Protein AF-0000000075196802 (afdb_homodimer)

pLDDT: mean 94.54, std 7.26, range [48.28, 98.94]

Sequence (370 aa):
MTFTPTHELIDELHLVKHPEGGYYVETDRQEDTVPSPFVDNTPRSLSTSIYYLLTADSPSGVIHMNKSVTYHVLHQGRAEYTLITPRPGAPPEIETVIMGTNTDKGETRLLLVGTGVWKMSRLLPEDVEDEEKAKAGCLITEVVVPGFHWEDHKFLTKDGLMDLFKGVDVDEELMCHLARSVRKAMTFTPTHELIDELHLVKHPEGGYYVETDRQEDTVPSPFVDNTPRSLSTSIYYLLTADSPSGVIHMNKSVTYHVLHQGRAEYTLITPRPGAPPEIETVIMGTNTDKGETRLLLVGTGVWKMSRLLPEDVEDEEKAKAGCLITEVVVPGFHWE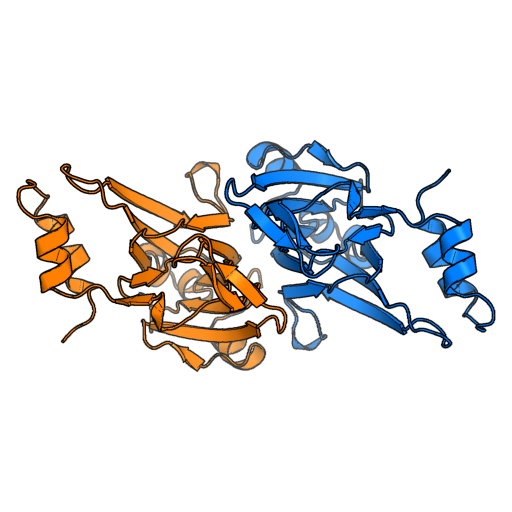DHKFLTKDGLMDLFKGVDVDEELMCHLARSVRKA

Foldseek 3Di:
DLAAFPVVCCVVVVWDADPFWFTKDWPDFAPDWWQDPQPRGPIFTQKTKMKGFAALVTFKGFKKFFQWKKKKAWDDAKKKKWKWAFDVPDQTDIDIAMDDDDVVVPHHRIDIDHGPIIMMMGHDPVLSVDPVSNRRTTIIMMMTGPYDDPVRMDFQAPVNLCVSQPPHDDDPVVSVVNNVRGDDD/DPAAFPVVCCVVVVWDADPFWFTKDWPDFAPDWWQDPQPRGPIFTQKTKMKGFAALVTFKGFKKFFQWKKKKAWDDAKKKKWKWAFDVPDQTDIDIAMDDDDVVVPHHRIDIDHGPIIMMMGHDPVLSVDPVSNRRTTIIMMMTGPYDDPVRMDFQAPVNLCVSQPPHDDDPVVSVVNNVRGDDD

Secondary structure (DSSP, 8-state):
--S--HHHHHHHTT-EE-TTSSEEEEEEE-SSEEE-TTTTT-EEES-EEEEEEEBTTB-B---EEESSEEEEEEEEE-EEEEEEEEETTEEEEEEEEEESS-GGGT-BSEEEE-TT-EEEEE--HHHHHSHHHHHH-EEEEEEEESPP-GGGEEEPPHHHHHHHTTT----HHHHHHHHTTS---/--S--HHHHHHHTT-EE-TTSSEEEEEEE-SSEEE-TTTTT-EEES-EEEEEEEBTTB-B---EEESSEEEEEEEEE-EEEEEEEEETTEEEEEEEEEESS-GGGT-BSEEEE-TT-EEEEE--HHHHHSHHHHHH-EEEEEEEESPP-GGGEEEPPHHHHHHHTTT----HHHHHHHHTTS---

Structure (mmCIF, N/CA/C/O backbone):
data_AF-0000000075196802-model_v1
#
loop_
_entity.id
_entity.type
_entity.pdbx_description
1 polymer 'DUF985 domain-containing protein'
#
loop_
_atom_site.group_PDB
_atom_site.id
_atom_site.type_symbol
_atom_site.label_atom_id
_atom_site.label_alt_id
_atom_site.label_comp_id
_atom_site.label_asym_id
_atom_site.label_entity_id
_atom_site.label_seq_id
_atom_site.pdbx_PDB_ins_code
_atom_site.Cartn_x
_atom_site.Cartn_y
_atom_site.Cartn_z
_atom_site.occupancy
_atom_site.B_iso_or_equiv
_atom_site.auth_seq_id
_atom_site.auth_comp_id
_atom_site.auth_asym_id
_atom_site.auth_atom_id
_atom_site.pdbx_PDB_model_num
ATOM 1 N N . MET A 1 1 ? 23.688 2.076 1.812 1 48.28 1 MET A N 1
ATOM 2 C CA . MET A 1 1 ? 23.172 0.835 1.233 1 48.28 1 MET A CA 1
ATOM 3 C C . MET A 1 1 ? 21.703 0.967 0.871 1 48.28 1 MET A C 1
ATOM 5 O O . MET A 1 1 ? 20.938 1.583 1.607 1 48.28 1 MET A O 1
ATOM 9 N N . THR A 1 2 ? 21.375 0.654 -0.593 1 76.75 2 THR A N 1
ATOM 10 C CA . THR A 1 2 ? 20.188 1.055 -1.331 1 76.75 2 THR A CA 1
ATOM 11 C C . THR A 1 2 ? 18.969 0.245 -0.879 1 76.75 2 THR A C 1
ATOM 13 O O . THR A 1 2 ? 17.828 0.666 -1.074 1 76.75 2 THR A O 1
ATOM 16 N N . PHE A 1 3 ? 19.234 -0.816 -0.18 1 91.69 3 PHE A N 1
ATOM 17 C CA . PHE A 1 3 ? 18.172 -1.661 0.366 1 91.69 3 PHE A CA 1
ATOM 18 C C . PHE A 1 3 ? 18.547 -2.162 1.757 1 91.69 3 PHE A C 1
ATOM 20 O O . PHE A 1 3 ? 19.703 -2.066 2.168 1 91.69 3 PHE A O 1
ATOM 27 N N . THR A 1 4 ? 17.609 -2.561 2.564 1 96.19 4 THR A N 1
ATOM 28 C CA . THR A 1 4 ? 17.844 -3.236 3.836 1 96.19 4 THR A CA 1
ATOM 29 C C . THR A 1 4 ? 18.016 -4.738 3.627 1 96.19 4 THR A C 1
ATOM 31 O O . THR A 1 4 ? 17.156 -5.391 3.037 1 96.19 4 THR A O 1
ATOM 34 N N . PRO A 1 5 ? 19.094 -5.293 4.113 1 97 5 PRO A N 1
ATOM 35 C CA . PRO A 1 5 ? 19.281 -6.734 3.93 1 97 5 PRO A CA 1
ATOM 36 C C . PRO A 1 5 ? 18.172 -7.562 4.578 1 97 5 PRO A C 1
ATOM 38 O O . PRO A 1 5 ? 17.656 -7.195 5.637 1 97 5 PRO A O 1
ATOM 41 N N . THR A 1 6 ? 17.891 -8.734 4.027 1 97.44 6 THR A N 1
ATOM 42 C CA . THR A 1 6 ? 16.75 -9.562 4.43 1 97.44 6 THR A CA 1
ATOM 43 C C . THR A 1 6 ? 16.875 -9.969 5.895 1 97.44 6 THR A C 1
ATOM 45 O O . THR A 1 6 ? 15.883 -10.008 6.621 1 97.44 6 THR A O 1
ATOM 48 N N . HIS A 1 7 ? 18.062 -10.312 6.348 1 96.25 7 HIS A N 1
ATOM 49 C CA . HIS A 1 7 ? 18.219 -10.742 7.734 1 96.25 7 HIS A CA 1
ATOM 50 C C . HIS A 1 7 ? 17.875 -9.609 8.695 1 96.25 7 HIS A C 1
ATOM 52 O O . HIS A 1 7 ? 17.312 -9.844 9.773 1 96.25 7 HIS A O 1
ATOM 58 N N . GLU A 1 8 ? 18.219 -8.398 8.344 1 97.44 8 GLU A N 1
ATOM 59 C CA . GLU A 1 8 ? 17.859 -7.242 9.156 1 97.44 8 GLU A CA 1
ATOM 60 C C . GLU A 1 8 ? 16.359 -6.984 9.102 1 97.44 8 GLU A C 1
ATOM 62 O O . GLU A 1 8 ? 15.734 -6.641 10.109 1 97.44 8 GLU A O 1
ATOM 67 N N . LEU A 1 9 ? 15.734 -7.098 7.871 1 98 9 LEU A N 1
ATOM 68 C CA . LEU A 1 9 ? 14.297 -6.906 7.711 1 98 9 LEU A CA 1
ATOM 69 C C . LEU A 1 9 ? 13.516 -7.844 8.633 1 98 9 LEU A C 1
ATOM 71 O O . LEU A 1 9 ? 12.555 -7.426 9.281 1 98 9 LEU A O 1
ATOM 75 N N . ILE A 1 10 ? 13.914 -9.148 8.641 1 98.19 10 ILE A N 1
ATOM 76 C CA . ILE A 1 10 ? 13.211 -10.164 9.422 1 98.19 10 ILE A CA 1
ATOM 77 C C . ILE A 1 10 ? 13.195 -9.758 10.898 1 98.19 10 ILE A C 1
ATOM 79 O O . ILE A 1 10 ? 12.156 -9.836 11.555 1 98.19 10 ILE A O 1
ATOM 83 N N . ASP A 1 11 ? 14.305 -9.273 11.328 1 97.25 11 ASP A N 1
ATOM 84 C CA . ASP A 1 11 ? 14.414 -8.867 12.727 1 97.25 11 ASP A CA 1
ATOM 85 C C . ASP A 1 11 ? 13.68 -7.555 12.977 1 97.25 11 ASP A C 1
ATOM 87 O O . ASP A 1 11 ? 12.859 -7.461 13.891 1 97.25 11 ASP A O 1
ATOM 91 N N . GLU A 1 12 ? 13.875 -6.555 12.18 1 97.12 12 GLU A N 1
ATOM 92 C CA . GLU A 1 12 ? 13.375 -5.199 12.383 1 97.12 12 GLU A CA 1
ATOM 93 C C . GLU A 1 12 ? 11.852 -5.16 12.266 1 97.12 12 GLU A C 1
ATOM 95 O O . GLU A 1 12 ? 11.195 -4.387 12.969 1 97.12 12 GLU A O 1
ATOM 100 N N . LEU A 1 13 ? 11.336 -5.957 11.344 1 97.75 13 LEU A N 1
ATOM 101 C CA . LEU A 1 13 ? 9.906 -5.922 11.086 1 97.75 13 LEU A CA 1
ATOM 102 C C . LEU A 1 13 ? 9.195 -7.066 11.812 1 97.75 13 LEU A C 1
ATOM 104 O O . LEU A 1 13 ? 7.984 -7.25 11.656 1 97.75 13 LEU A O 1
ATOM 108 N N . HIS A 1 14 ? 9.953 -7.902 12.57 1 97.56 14 HIS A N 1
ATOM 109 C CA . HIS A 1 14 ? 9.422 -9.016 13.352 1 97.56 14 HIS A CA 1
ATOM 110 C C . HIS A 1 14 ? 8.672 -10 12.461 1 97.56 14 HIS A C 1
ATOM 112 O O . HIS A 1 14 ? 7.559 -10.414 12.797 1 97.56 14 HIS A O 1
ATOM 118 N N . LEU A 1 15 ? 9.266 -10.25 11.367 1 98.38 15 LEU A N 1
ATOM 119 C CA . LEU A 1 15 ? 8.656 -11.18 10.43 1 98.38 15 LEU A CA 1
ATOM 120 C C . LEU A 1 15 ? 8.789 -12.617 10.922 1 98.38 15 LEU A C 1
ATOM 122 O O . LEU A 1 15 ? 9.797 -12.969 11.547 1 98.38 15 LEU A O 1
ATOM 126 N N . VAL A 1 16 ? 7.816 -13.438 10.602 1 98 16 VAL A N 1
ATOM 127 C CA . VAL A 1 16 ? 7.84 -14.875 10.875 1 98 16 VAL A CA 1
ATOM 128 C C . VAL A 1 16 ? 7.621 -15.656 9.586 1 98 16 VAL A C 1
ATOM 130 O O . VAL A 1 16 ? 7.148 -15.102 8.586 1 98 16 VAL A O 1
ATOM 133 N N . LYS A 1 17 ? 7.992 -16.891 9.594 1 95.88 17 LYS A N 1
ATOM 134 C CA . LYS A 1 17 ? 7.816 -17.703 8.398 1 95.88 17 LYS A CA 1
ATOM 135 C C . LYS A 1 17 ? 6.348 -17.781 7.996 1 95.88 17 LYS A C 1
ATOM 137 O O . LYS A 1 17 ? 5.473 -17.922 8.852 1 95.88 17 LYS A O 1
ATOM 142 N N . HIS A 1 18 ? 6.113 -17.625 6.754 1 91.31 18 HIS A N 1
ATOM 143 C CA . HIS A 1 18 ? 4.766 -17.75 6.207 1 91.31 18 HIS A CA 1
ATOM 144 C C . HIS A 1 18 ? 4.473 -19.188 5.777 1 91.31 18 HIS A C 1
ATOM 146 O O . HIS A 1 18 ? 5.332 -19.844 5.199 1 91.31 18 HIS A O 1
ATOM 152 N N . PRO A 1 19 ? 3.266 -19.656 5.91 1 81.25 19 PRO A N 1
ATOM 153 C CA . PRO A 1 19 ? 2.9 -21.016 5.484 1 81.25 19 PRO A CA 1
ATOM 154 C C . PRO A 1 19 ? 3.107 -21.234 3.986 1 81.25 19 PRO A C 1
ATOM 156 O O . PRO A 1 19 ? 3.396 -22.359 3.559 1 81.25 19 PRO A O 1
ATOM 159 N N . GLU A 1 20 ? 3.043 -20.234 3.223 1 79.5 20 GLU A N 1
ATOM 160 C CA . GLU A 1 20 ? 3.133 -20.344 1.769 1 79.5 20 GLU A CA 1
ATOM 161 C C . GLU A 1 20 ? 4.57 -20.172 1.292 1 79.5 20 GLU A C 1
ATOM 163 O O . GLU A 1 20 ? 4.848 -20.266 0.094 1 79.5 20 GLU A O 1
ATOM 168 N N . GLY A 1 21 ? 5.488 -19.891 2.172 1 89.62 21 GLY A N 1
ATOM 169 C CA . GLY A 1 21 ? 6.832 -19.484 1.793 1 89.62 21 GLY A CA 1
ATOM 170 C C . GLY A 1 21 ? 7.137 -18.047 2.131 1 89.62 21 GLY A C 1
ATOM 171 O O . GLY A 1 21 ? 6.234 -17.203 2.152 1 89.62 21 GLY A O 1
ATOM 172 N N . GLY A 1 22 ? 8.367 -17.812 2.336 1 97 22 GLY A N 1
ATOM 173 C CA . GLY A 1 22 ? 8.766 -16.469 2.717 1 97 22 GLY A CA 1
ATOM 174 C C . GLY A 1 22 ? 8.484 -16.141 4.172 1 97 22 GLY A C 1
ATOM 175 O O . GLY A 1 22 ? 8.422 -17.047 5.008 1 97 22 GLY A O 1
ATOM 176 N N . TYR A 1 23 ? 8.453 -14.875 4.449 1 98.44 23 TYR A N 1
ATOM 177 C CA . TYR A 1 23 ? 8.188 -14.352 5.785 1 98.44 23 TYR A CA 1
ATOM 178 C C . TYR A 1 23 ? 7.082 -13.305 5.754 1 98.44 23 TYR A C 1
ATOM 180 O O . TYR A 1 23 ? 6.844 -12.672 4.723 1 98.44 23 TYR A O 1
ATOM 188 N N . TYR A 1 24 ? 6.422 -13.188 6.859 1 98.56 24 TYR A N 1
ATOM 189 C CA . TYR A 1 24 ? 5.355 -12.188 6.879 1 98.56 24 TYR A CA 1
ATOM 190 C C . TYR A 1 24 ? 5.023 -11.766 8.305 1 98.56 24 TYR A C 1
ATOM 192 O O . TYR A 1 24 ? 5.539 -12.352 9.266 1 98.56 24 TYR A O 1
ATOM 200 N N . VAL A 1 25 ? 4.25 -10.766 8.469 1 98.62 25 VAL A N 1
ATOM 201 C CA . VAL A 1 25 ? 3.578 -10.367 9.703 1 98.62 25 VAL A CA 1
ATOM 202 C C . VAL A 1 25 ? 2.326 -9.555 9.367 1 98.62 25 VAL A C 1
ATOM 204 O O . VAL A 1 25 ? 2.336 -8.742 8.438 1 98.62 25 VAL A O 1
ATOM 207 N N . GLU A 1 26 ? 1.245 -9.883 10.078 1 98.62 26 GLU A N 1
ATOM 208 C CA . GLU A 1 26 ? 0.082 -9.008 9.938 1 98.62 26 GLU A CA 1
ATOM 209 C C . GLU A 1 26 ? 0.318 -7.664 10.617 1 98.62 26 GLU A C 1
ATOM 211 O O . GLU A 1 26 ? 0.658 -7.613 11.805 1 98.62 26 GLU A O 1
ATOM 216 N N . THR A 1 27 ? 0.172 -6.562 9.852 1 98.69 27 THR A N 1
ATOM 217 C CA . THR A 1 27 ? 0.495 -5.234 10.367 1 98.69 27 THR A CA 1
ATOM 218 C C . THR A 1 27 ? -0.771 -4.496 10.789 1 98.69 27 THR A C 1
ATOM 220 O O . THR A 1 27 ? -0.706 -3.525 11.547 1 98.69 27 THR A O 1
ATOM 223 N N . ASP A 1 28 ? -1.893 -4.91 10.195 1 98.81 28 ASP A N 1
ATOM 224 C CA . ASP A 1 28 ? -3.154 -4.262 10.531 1 98.81 28 ASP A CA 1
ATOM 225 C C . ASP A 1 28 ? -4.34 -5.164 10.203 1 98.81 28 ASP A C 1
ATOM 227 O O . ASP A 1 28 ? -4.301 -5.922 9.227 1 98.81 28 ASP A O 1
ATOM 231 N N . ARG A 1 29 ? -5.387 -5.051 11.016 1 98.88 29 ARG A N 1
ATOM 232 C CA . ARG A 1 29 ? -6.738 -5.543 10.781 1 98.88 29 ARG A CA 1
ATOM 233 C C . ARG A 1 29 ? -7.777 -4.543 11.273 1 98.88 29 ARG A C 1
ATOM 235 O O . ARG A 1 29 ? -7.887 -4.293 12.477 1 98.88 29 ARG A O 1
ATOM 242 N N . GLN A 1 30 ? -8.492 -4.016 10.32 1 98.88 30 GLN A N 1
ATOM 243 C CA . GLN A 1 30 ? -9.484 -3.021 10.703 1 98.88 30 GLN A CA 1
ATOM 244 C C . GLN A 1 30 ? -10.586 -3.643 11.562 1 98.88 30 GLN A C 1
ATOM 246 O O . GLN A 1 30 ? -11.055 -4.742 11.273 1 98.88 30 GLN A O 1
ATOM 251 N N . GLU A 1 31 ? -10.992 -2.965 12.609 1 98.25 31 GLU A N 1
ATOM 252 C CA . GLU A 1 31 ? -12.062 -3.43 13.492 1 98.25 31 GLU A CA 1
ATOM 253 C C . GLU A 1 31 ? -13.43 -3.295 12.82 1 98.25 31 GLU A C 1
ATOM 255 O O . GLU A 1 31 ? -14.312 -4.137 13.023 1 98.25 31 GLU A O 1
ATOM 260 N N . ASP A 1 32 ? -13.625 -2.232 12.062 1 98.5 32 ASP A N 1
ATOM 261 C CA . ASP A 1 32 ? -14.883 -2.047 11.344 1 98.5 32 ASP A CA 1
ATOM 262 C C . ASP A 1 32 ? -15.078 -3.139 10.289 1 98.5 32 ASP A C 1
ATOM 264 O O . ASP A 1 32 ? -14.117 -3.582 9.664 1 98.5 32 ASP A O 1
ATOM 268 N N . THR A 1 33 ? -16.297 -3.518 10.141 1 98.62 33 THR A N 1
ATOM 269 C CA . THR A 1 33 ? -16.625 -4.555 9.172 1 98.62 33 THR A CA 1
ATOM 270 C C .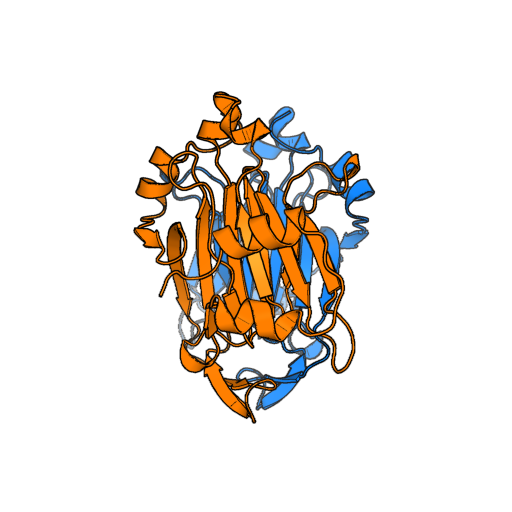 THR A 1 33 ? -17.516 -3.996 8.062 1 98.62 33 THR A C 1
ATOM 272 O O . THR A 1 33 ? -18.203 -2.99 8.266 1 98.62 33 THR A O 1
ATOM 275 N N . VAL A 1 34 ? -17.469 -4.598 6.898 1 98.81 34 VAL A N 1
ATOM 276 C CA . VAL A 1 34 ? -18.344 -4.289 5.762 1 98.81 34 VAL A CA 1
ATOM 277 C C . VAL A 1 34 ? -18.859 -5.586 5.145 1 98.81 34 VAL A C 1
ATOM 279 O O . VAL A 1 34 ? -18.203 -6.633 5.238 1 98.81 34 VAL A O 1
ATOM 282 N N . PRO A 1 35 ? -20.047 -5.516 4.574 1 98.81 35 PRO A N 1
ATOM 283 C CA . PRO A 1 35 ? -20.484 -6.68 3.799 1 98.81 35 PRO A CA 1
ATOM 284 C C . PRO A 1 35 ? -19.641 -6.902 2.545 1 98.81 35 PRO A C 1
ATOM 286 O O . PRO A 1 35 ? -19.562 -6.016 1.69 1 98.81 35 PRO A O 1
ATOM 289 N N . SER A 1 36 ? -19.109 -8.055 2.416 1 98.69 36 SER A N 1
ATOM 290 C CA . SER A 1 36 ? -18.234 -8.344 1.285 1 98.69 36 SER A CA 1
ATOM 291 C C . SER A 1 36 ? -19.031 -8.594 0.013 1 98.69 36 SER A C 1
ATOM 293 O O . SER A 1 36 ? -19.891 -9.477 -0.021 1 98.69 36 SER A O 1
ATOM 295 N N . PRO A 1 37 ? -18.703 -7.891 -1.055 1 98.56 37 PRO A N 1
ATOM 296 C CA . PRO A 1 37 ? -19.406 -8.141 -2.314 1 98.56 37 PRO A CA 1
ATOM 297 C C . PRO A 1 37 ? -19 -9.477 -2.951 1 98.56 37 PRO A C 1
ATOM 299 O O . PRO A 1 37 ? -19.625 -9.906 -3.922 1 98.56 37 PRO A O 1
ATOM 302 N N . PHE A 1 38 ? -18.078 -10.188 -2.35 1 98.44 38 PHE A N 1
ATOM 303 C CA . PHE A 1 38 ? -17.5 -11.359 -3.004 1 98.44 38 PHE A CA 1
ATOM 304 C C . PHE A 1 38 ? -18 -12.641 -2.344 1 98.44 38 PHE A C 1
ATOM 306 O O . PHE A 1 38 ? -17.734 -13.742 -2.834 1 98.44 38 PHE A O 1
ATOM 313 N N . VAL A 1 39 ? -18.625 -12.492 -1.179 1 98.25 39 VAL A N 1
ATOM 314 C CA . VAL A 1 39 ? -19.094 -13.672 -0.452 1 98.25 39 VAL A CA 1
ATOM 315 C C . VAL A 1 39 ? -20.484 -13.43 0.102 1 98.25 39 VAL A C 1
ATOM 317 O O . VAL A 1 39 ? -20.734 -13.617 1.296 1 98.25 39 VAL A O 1
ATOM 320 N N . ASP A 1 40 ? -21.406 -13.047 -0.709 1 97.75 40 ASP A N 1
ATOM 321 C CA . ASP A 1 40 ? -22.828 -12.898 -0.421 1 97.75 40 ASP A CA 1
ATOM 322 C C . ASP A 1 40 ? -23.047 -11.93 0.736 1 97.75 40 ASP A C 1
ATOM 324 O O . ASP A 1 40 ? -23.812 -12.234 1.664 1 97.75 40 ASP A O 1
ATOM 328 N N . ASN A 1 41 ? -22.281 -10.938 0.787 1 98.06 41 ASN A N 1
ATOM 329 C CA . ASN A 1 41 ? -22.406 -9.836 1.736 1 98.06 41 ASN A CA 1
ATOM 330 C C . ASN A 1 41 ? -22.125 -10.289 3.164 1 98.06 41 ASN A C 1
ATOM 332 O O . ASN A 1 41 ? -22.578 -9.664 4.121 1 98.06 41 ASN A O 1
ATOM 336 N N . THR A 1 42 ? -21.438 -11.414 3.33 1 98.56 42 THR A N 1
ATOM 337 C CA . THR A 1 42 ? -20.969 -11.82 4.648 1 98.56 42 THR A CA 1
ATOM 338 C C . THR A 1 42 ? -20.016 -10.773 5.223 1 98.56 42 THR A C 1
ATOM 340 O O . THR A 1 42 ? -19.156 -10.258 4.516 1 98.56 42 THR A O 1
ATOM 343 N N . PRO A 1 43 ? -20.188 -10.422 6.48 1 98.69 43 PRO A N 1
ATOM 344 C CA . PRO A 1 43 ? -19.328 -9.398 7.066 1 98.69 43 PRO A CA 1
ATOM 345 C C . PRO A 1 43 ? -17.859 -9.82 7.105 1 98.69 43 PRO A C 1
ATOM 347 O O . PRO A 1 43 ? -17.547 -10.953 7.484 1 98.69 43 PRO A O 1
ATOM 350 N N . ARG A 1 44 ? -16.984 -8.969 6.668 1 98.88 44 ARG A N 1
ATOM 351 C CA . ARG A 1 44 ? -15.531 -9.086 6.777 1 98.88 44 ARG A CA 1
ATOM 352 C C . ARG A 1 44 ? -14.914 -7.789 7.305 1 98.88 44 ARG A C 1
ATOM 354 O O . ARG A 1 44 ? -15.523 -6.723 7.195 1 98.88 44 ARG A O 1
ATOM 361 N N . SER A 1 45 ? -13.719 -7.898 7.918 1 98.88 45 SER A N 1
ATOM 362 C CA . SER A 1 45 ? -12.977 -6.688 8.242 1 98.88 45 SER A CA 1
ATOM 363 C C . SER A 1 45 ? -12.891 -5.758 7.035 1 98.88 45 SER A C 1
ATOM 365 O O . SER A 1 45 ? -12.789 -6.215 5.895 1 98.88 45 SER A O 1
ATOM 367 N N . LEU A 1 46 ? -12.953 -4.5 7.25 1 98.88 46 LEU A N 1
ATOM 368 C CA . LEU A 1 46 ? -12.859 -3.508 6.184 1 98.88 46 LEU A CA 1
ATOM 369 C C . LEU A 1 46 ? -11.602 -3.727 5.348 1 98.88 46 LEU A C 1
ATOM 371 O O . LEU A 1 46 ? -11.641 -3.625 4.121 1 98.88 46 LEU A O 1
ATOM 375 N N . SER A 1 47 ? -10.523 -4.02 6.055 1 98.94 47 SER A N 1
ATOM 376 C CA . SER A 1 47 ? -9.258 -4.281 5.379 1 98.94 47 SER A CA 1
ATOM 377 C C . SER A 1 47 ? -8.25 -4.922 6.32 1 98.94 47 SER A C 1
ATOM 379 O O . SER A 1 47 ? -8.422 -4.887 7.543 1 98.94 47 SER A O 1
ATOM 381 N N . THR A 1 48 ? -7.234 -5.535 5.801 1 98.94 48 THR A N 1
ATOM 382 C CA . THR A 1 48 ? -6.047 -6.004 6.504 1 98.94 48 THR A CA 1
ATOM 383 C C . THR A 1 48 ? -4.785 -5.688 5.707 1 98.94 48 THR A C 1
ATOM 385 O O . THR A 1 48 ? -4.852 -5.441 4.5 1 98.94 48 THR A O 1
ATOM 388 N N . SER A 1 49 ? -3.684 -5.66 6.355 1 98.88 49 SER A N 1
ATOM 389 C CA . SER A 1 49 ? -2.406 -5.539 5.656 1 98.88 49 SER A CA 1
ATOM 390 C C . SER A 1 49 ? -1.349 -6.445 6.281 1 98.88 49 SER A C 1
ATOM 392 O O . SER A 1 49 ? -1.43 -6.781 7.465 1 98.88 49 SER A O 1
ATOM 394 N N . ILE A 1 50 ? -0.375 -6.844 5.52 1 98.75 50 ILE A N 1
ATOM 395 C CA . ILE A 1 50 ? 0.789 -7.594 5.973 1 98.75 50 ILE A CA 1
ATOM 396 C C . ILE A 1 50 ? 2.049 -7.051 5.301 1 98.75 50 ILE A C 1
ATOM 398 O O . ILE A 1 50 ? 1.975 -6.438 4.234 1 98.75 50 ILE A O 1
ATOM 402 N N . TYR A 1 51 ? 3.172 -7.242 5.945 1 98.81 51 TYR A N 1
ATOM 403 C CA . TYR A 1 51 ? 4.434 -7.348 5.223 1 98.81 51 TYR A CA 1
ATOM 404 C C . TYR A 1 51 ? 4.633 -8.758 4.676 1 98.81 51 TYR A C 1
ATOM 406 O O . TYR A 1 51 ? 4.281 -9.742 5.332 1 98.81 51 TYR A O 1
ATOM 414 N N . TYR A 1 52 ? 5.148 -8.898 3.564 1 98.75 52 TYR A N 1
ATOM 415 C CA . TYR A 1 52 ? 5.539 -10.164 2.967 1 98.75 52 TYR A CA 1
ATOM 416 C C . TYR A 1 52 ? 6.918 -10.07 2.324 1 98.75 52 TYR A C 1
ATOM 418 O O . TYR A 1 52 ? 7.199 -9.125 1.587 1 98.75 52 TYR A O 1
ATOM 426 N N . LEU A 1 53 ? 7.777 -11.023 2.67 1 98.75 53 LEU A N 1
ATOM 427 C CA . LEU A 1 53 ? 9.172 -11.008 2.25 1 98.75 53 LEU A CA 1
ATOM 428 C C . LEU A 1 53 ? 9.586 -12.352 1.661 1 98.75 53 LEU A C 1
ATOM 430 O O . LEU A 1 53 ? 9.422 -13.391 2.307 1 98.75 53 LEU A O 1
ATOM 434 N N . LEU A 1 54 ? 10.062 -12.297 0.446 1 98.62 54 LEU A N 1
ATOM 435 C CA . LEU A 1 54 ? 10.75 -13.453 -0.125 1 98.62 54 LEU A CA 1
ATOM 436 C C . LEU A 1 54 ? 12.266 -13.297 0.014 1 98.62 54 LEU A C 1
ATOM 438 O O . LEU A 1 54 ? 12.805 -12.219 -0.208 1 98.62 54 LEU A O 1
ATOM 442 N N . THR A 1 55 ? 12.938 -14.352 0.406 1 98.31 55 THR A N 1
ATOM 443 C CA . THR A 1 55 ? 14.383 -14.383 0.568 1 98.31 55 THR A CA 1
ATOM 444 C C . THR A 1 55 ? 15 -15.477 -0.298 1 98.31 55 THR A C 1
ATOM 446 O O . THR A 1 55 ? 14.289 -16.328 -0.843 1 98.31 55 THR A O 1
ATOM 449 N N . ALA A 1 56 ? 16.328 -15.398 -0.439 1 97.25 56 ALA A N 1
ATOM 450 C CA . ALA A 1 56 ? 17.031 -16.406 -1.234 1 97.25 56 ALA A CA 1
ATOM 451 C C . ALA A 1 56 ? 16.828 -17.797 -0.66 1 97.25 56 ALA A C 1
ATOM 453 O O . ALA A 1 56 ? 16.766 -18.781 -1.404 1 97.25 56 ALA A O 1
ATOM 454 N N . ASP A 1 57 ? 16.625 -17.953 0.63 1 95.19 57 ASP A N 1
ATOM 455 C CA . ASP A 1 57 ? 16.453 -19.25 1.27 1 95.19 57 ASP A CA 1
ATOM 456 C C . ASP A 1 57 ? 14.984 -19.672 1.241 1 95.19 57 ASP A C 1
ATOM 458 O O . ASP A 1 57 ? 14.664 -20.844 1.519 1 95.19 57 ASP A O 1
ATOM 462 N N . SER A 1 58 ? 14.125 -18.844 1 1 96.12 58 SER A N 1
ATOM 463 C CA . SER A 1 58 ? 12.695 -19.078 0.801 1 96.12 58 SER A CA 1
ATOM 464 C C . SER A 1 58 ? 12.156 -18.266 -0.367 1 96.12 58 SER A C 1
ATOM 466 O O . SER A 1 58 ? 11.391 -17.312 -0.169 1 96.12 58 SER A O 1
ATOM 468 N N . PRO A 1 59 ? 12.5 -18.641 -1.543 1 96.44 59 PRO A N 1
ATOM 469 C CA . PRO A 1 59 ? 12.43 -17.766 -2.705 1 96.44 59 PRO A CA 1
ATOM 470 C C . PRO A 1 59 ? 11.062 -17.797 -3.398 1 96.44 59 PRO A C 1
ATOM 472 O O . PRO A 1 59 ? 10.836 -17.062 -4.355 1 96.44 59 PRO A O 1
ATOM 475 N N . SER A 1 60 ? 10.133 -18.672 -2.947 1 94.88 60 SER A N 1
ATOM 476 C CA . SER A 1 60 ? 8.867 -18.781 -3.67 1 94.88 60 SER A CA 1
ATOM 477 C C . SER A 1 60 ? 7.707 -19.047 -2.715 1 94.88 60 SER A C 1
ATOM 479 O O . SER A 1 60 ? 7.887 -19.672 -1.671 1 94.88 60 SER A O 1
ATOM 481 N N . GLY A 1 61 ? 6.574 -18.531 -3.115 1 93.31 61 GLY A N 1
ATOM 482 C CA . GLY A 1 61 ? 5.328 -18.922 -2.479 1 93.31 61 GLY A CA 1
ATOM 483 C C . GLY A 1 61 ? 4.672 -20.109 -3.145 1 93.31 61 GLY A C 1
ATOM 484 O O . GLY A 1 61 ? 5.332 -20.875 -3.859 1 93.31 61 GLY A O 1
ATOM 485 N N . VAL A 1 62 ? 3.393 -20.312 -2.771 1 94.44 62 VAL A N 1
ATOM 486 C CA . VAL A 1 62 ? 2.568 -21.359 -3.379 1 94.44 62 VAL A CA 1
ATOM 487 C C . VAL A 1 62 ? 1.307 -20.734 -3.973 1 94.44 62 VAL A C 1
ATOM 489 O O . VAL A 1 62 ? 0.861 -19.672 -3.529 1 94.44 62 VAL A O 1
ATOM 492 N N . ILE A 1 63 ? 0.791 -21.438 -4.957 1 96.06 63 ILE A N 1
ATOM 493 C CA . ILE A 1 63 ? -0.364 -20.875 -5.652 1 96.06 63 ILE A CA 1
ATOM 494 C C . ILE A 1 63 ? -1.566 -20.844 -4.711 1 96.06 63 ILE A C 1
ATOM 496 O O . ILE A 1 63 ? -1.926 -21.859 -4.113 1 96.06 63 ILE A O 1
ATOM 500 N N . HIS A 1 64 ? -2.189 -19.672 -4.633 1 97 64 HIS A N 1
ATOM 501 C CA . HIS A 1 64 ? -3.359 -19.469 -3.785 1 97 64 HIS A CA 1
ATOM 502 C C . HIS A 1 64 ? -4.277 -18.391 -4.355 1 97 64 HIS A C 1
ATOM 504 O O . HIS A 1 64 ? -3.9 -17.688 -5.293 1 97 64 HIS A O 1
ATOM 510 N N . MET A 1 65 ? -5.449 -18.359 -3.846 1 97.25 65 MET A N 1
ATOM 511 C CA . MET A 1 65 ? -6.477 -17.422 -4.289 1 97.25 65 MET A CA 1
ATOM 512 C C . MET A 1 65 ? -7.195 -16.797 -3.098 1 97.25 65 MET A C 1
ATOM 514 O O . MET A 1 65 ? -7.453 -17.469 -2.1 1 97.25 65 MET A O 1
ATOM 518 N N . ASN A 1 66 ? -7.461 -15.5 -3.146 1 97.81 66 ASN A N 1
ATOM 519 C CA . ASN A 1 66 ? -8.352 -14.797 -2.234 1 97.81 66 ASN A CA 1
ATOM 520 C C . ASN A 1 66 ? -9.594 -14.273 -2.959 1 97.81 66 ASN A C 1
ATOM 522 O O . ASN A 1 66 ? -9.508 -13.844 -4.109 1 97.81 66 ASN A O 1
ATOM 526 N N . LYS A 1 67 ? -10.695 -14.32 -2.283 1 98.31 67 LYS A N 1
ATOM 527 C CA . LYS A 1 67 ? -11.883 -13.68 -2.846 1 98.31 67 LYS A CA 1
ATOM 528 C C . LYS A 1 67 ? -11.797 -12.164 -2.744 1 98.31 67 LYS A C 1
ATOM 530 O O . LYS A 1 67 ? -12.336 -11.445 -3.586 1 98.31 67 LYS A O 1
ATOM 535 N N . SER A 1 68 ? -11.102 -11.656 -1.737 1 98.75 68 SER A N 1
ATOM 536 C CA . SER A 1 68 ? -10.867 -10.227 -1.599 1 98.75 68 SER A CA 1
ATOM 537 C C . SER A 1 68 ? -9.859 -9.727 -2.637 1 98.75 68 SER A C 1
ATOM 539 O O . SER A 1 68 ? -9.133 -10.523 -3.236 1 98.75 68 SER A O 1
ATOM 541 N N . VAL A 1 69 ? -9.898 -8.422 -2.877 1 98.81 69 VAL A N 1
ATOM 542 C CA . VAL A 1 69 ? -8.914 -7.746 -3.719 1 98.81 69 VAL A CA 1
ATOM 543 C C . VAL A 1 69 ? -7.629 -7.504 -2.922 1 98.81 69 VAL A C 1
ATOM 545 O O . VAL A 1 69 ? -7.684 -7.172 -1.736 1 98.81 69 VAL A O 1
ATOM 548 N N . THR A 1 70 ? -6.516 -7.699 -3.562 1 98.88 70 THR A N 1
ATOM 549 C CA . THR A 1 70 ? -5.25 -7.496 -2.869 1 98.88 70 THR A CA 1
ATOM 550 C C . THR A 1 70 ? -4.383 -6.484 -3.615 1 98.88 70 THR A C 1
ATOM 552 O O . THR A 1 70 ? -4.125 -6.641 -4.809 1 98.88 70 THR A O 1
ATOM 555 N N . TYR A 1 71 ? -3.961 -5.41 -3.006 1 98.94 71 TYR A N 1
ATOM 556 C CA . TYR A 1 71 ? -2.924 -4.504 -3.48 1 98.94 71 TYR A CA 1
ATOM 557 C C . TYR A 1 71 ? -1.543 -4.973 -3.037 1 98.94 71 TYR A C 1
ATOM 559 O O . TYR A 1 71 ? -1.272 -5.078 -1.839 1 98.94 71 TYR A O 1
ATOM 567 N N . HIS A 1 72 ? -0.659 -5.32 -3.924 1 98.94 72 HIS A N 1
ATOM 568 C CA . HIS A 1 72 ? 0.741 -5.613 -3.639 1 98.94 72 HIS A CA 1
ATOM 569 C C . HIS A 1 72 ? 1.623 -4.398 -3.914 1 98.94 72 HIS A C 1
ATOM 571 O O . HIS A 1 72 ? 1.75 -3.965 -5.062 1 98.94 72 HIS A O 1
ATOM 577 N N . VAL A 1 73 ? 2.25 -3.877 -2.914 1 98.94 73 VAL A N 1
ATOM 578 C CA . VAL A 1 73 ? 3.004 -2.635 -3.051 1 98.94 73 VAL A CA 1
ATOM 579 C C . VAL A 1 73 ? 4.477 -2.889 -2.742 1 98.94 73 VAL A C 1
ATOM 581 O O . VAL A 1 73 ? 4.816 -3.359 -1.653 1 98.94 73 VAL A O 1
ATOM 584 N N . LEU A 1 74 ? 5.352 -2.533 -3.605 1 98.81 74 LEU A N 1
ATOM 585 C CA . LEU A 1 74 ? 6.77 -2.871 -3.551 1 98.81 74 LEU A CA 1
ATOM 586 C C . LEU A 1 74 ? 7.52 -1.918 -2.627 1 98.81 74 LEU A C 1
ATOM 588 O O . LEU A 1 74 ? 7.398 -0.697 -2.758 1 98.81 74 LEU A O 1
ATOM 592 N N . HIS A 1 75 ? 8.289 -2.475 -1.724 1 98.56 75 HIS A N 1
ATOM 593 C CA . HIS A 1 75 ? 9.25 -1.699 -0.952 1 98.56 75 HIS A CA 1
ATOM 594 C C . HIS A 1 75 ? 10.648 -1.798 -1.559 1 98.56 75 HIS A C 1
ATOM 596 O O . HIS A 1 75 ? 11.328 -0.783 -1.728 1 98.56 75 HIS A O 1
ATOM 602 N N . GLN A 1 76 ? 11.086 -3.057 -1.824 1 98.19 76 GLN A N 1
ATOM 603 C CA . GLN A 1 76 ? 12.422 -3.271 -2.365 1 98.19 76 GLN A CA 1
ATOM 604 C C . GLN A 1 76 ? 12.516 -4.609 -3.092 1 98.19 76 GLN A C 1
ATOM 606 O O . GLN A 1 76 ? 11.703 -5.508 -2.855 1 98.19 76 GLN A O 1
ATOM 611 N N . GLY A 1 77 ? 13.492 -4.699 -3.951 1 97.81 77 GLY A N 1
ATOM 612 C CA . GLY A 1 77 ? 13.75 -5.938 -4.668 1 97.81 77 GLY A CA 1
ATOM 613 C C . GLY A 1 77 ? 12.805 -6.16 -5.832 1 97.81 77 GLY A C 1
ATOM 614 O O . GLY A 1 77 ? 12.219 -5.211 -6.355 1 97.81 77 GLY A O 1
ATOM 615 N N . ARG A 1 78 ? 12.82 -7.426 -6.289 1 98.31 78 ARG A N 1
ATOM 616 C CA . ARG A 1 78 ? 11.992 -7.844 -7.418 1 98.31 78 ARG A CA 1
ATOM 617 C C . ARG A 1 78 ? 11.383 -9.219 -7.172 1 98.31 78 ARG A C 1
ATOM 619 O O . ARG A 1 78 ? 12 -10.07 -6.527 1 98.31 78 ARG A O 1
ATOM 626 N N . ALA A 1 79 ? 10.25 -9.391 -7.645 1 98.56 79 ALA A N 1
ATOM 627 C CA . ALA A 1 79 ? 9.602 -10.703 -7.629 1 98.56 79 ALA A CA 1
ATOM 628 C C . ALA A 1 79 ? 8.727 -10.891 -8.867 1 98.56 79 ALA A C 1
ATOM 630 O O . ALA A 1 79 ? 8.148 -9.922 -9.383 1 98.56 79 ALA A O 1
ATOM 631 N N . GLU A 1 80 ? 8.68 -12.086 -9.305 1 98.38 80 GLU A N 1
ATOM 632 C CA . GLU A 1 80 ? 7.789 -12.469 -10.391 1 98.38 80 GLU A CA 1
ATOM 633 C C . GLU A 1 80 ? 6.484 -13.055 -9.859 1 98.38 80 GLU A C 1
ATOM 635 O O . GLU A 1 80 ? 6.5 -13.93 -8.984 1 98.38 80 GLU A O 1
ATOM 640 N N . TYR A 1 81 ? 5.383 -12.555 -10.328 1 98.25 81 TYR A N 1
ATOM 641 C CA . TYR A 1 81 ? 4.066 -13.102 -10.016 1 98.25 81 TYR A CA 1
ATOM 642 C C . TYR A 1 81 ? 3.482 -13.828 -11.227 1 98.25 81 TYR A C 1
ATOM 644 O O . TYR A 1 81 ? 3.494 -13.297 -12.344 1 98.25 81 TYR A O 1
ATOM 652 N N . THR A 1 82 ? 3.027 -15.008 -11.023 1 96.75 82 THR A N 1
ATOM 653 C CA . THR A 1 82 ? 2.178 -15.703 -11.984 1 96.75 82 THR A CA 1
ATOM 654 C C . THR A 1 82 ? 0.709 -15.602 -11.586 1 96.75 82 THR A C 1
ATOM 656 O O . THR A 1 82 ? 0.34 -15.961 -10.461 1 96.75 82 THR A O 1
ATOM 659 N N . LEU A 1 83 ? -0.05 -15.078 -12.453 1 97.75 83 LEU A N 1
ATOM 660 C CA . LEU A 1 83 ? -1.486 -14.93 -12.242 1 97.75 83 LEU A CA 1
ATOM 661 C C . LEU A 1 83 ? -2.268 -15.875 -13.148 1 97.75 83 LEU A C 1
ATOM 663 O O . LEU A 1 83 ? -1.979 -15.984 -14.344 1 97.75 83 LEU A O 1
ATOM 667 N N . ILE A 1 84 ? -3.207 -16.578 -12.586 1 96.19 84 ILE A N 1
ATOM 668 C CA . ILE A 1 84 ? -4.09 -17.484 -13.312 1 96.19 84 ILE A CA 1
ATOM 669 C C . ILE A 1 84 ? -5.543 -17.062 -13.117 1 96.19 84 ILE A C 1
ATOM 671 O O . ILE A 1 84 ? -6.109 -17.25 -12.039 1 96.19 84 ILE A O 1
ATOM 675 N N . THR A 1 85 ? -6.113 -16.5 -14.117 1 96.88 85 THR A N 1
ATOM 676 C CA . THR A 1 85 ? -7.496 -16.031 -14.055 1 96.88 85 THR A CA 1
ATOM 677 C C . THR A 1 85 ? -8.438 -17.062 -14.68 1 96.88 85 THR A C 1
ATOM 679 O O . THR A 1 85 ? -8.398 -17.297 -15.891 1 96.88 85 THR A O 1
ATOM 682 N N . PRO A 1 86 ? -9.25 -17.609 -13.852 1 94.62 86 PRO A N 1
ATOM 683 C CA . PRO A 1 86 ? -10.219 -18.547 -14.414 1 94.62 86 PRO A CA 1
ATOM 684 C C . PRO A 1 86 ? -11.172 -17.891 -15.406 1 94.62 86 PRO A C 1
ATOM 686 O O . PRO A 1 86 ? -11.578 -16.75 -15.219 1 94.62 86 PRO A O 1
ATOM 689 N N . ARG A 1 87 ? -11.484 -18.656 -16.453 1 90.19 87 ARG A N 1
ATOM 690 C CA . ARG A 1 87 ? -12.453 -18.234 -17.469 1 90.19 87 ARG A CA 1
ATOM 691 C C . ARG A 1 87 ? -13.516 -19.312 -17.672 1 90.19 87 ARG A C 1
ATOM 693 O O . ARG A 1 87 ? -13.195 -20.438 -18.078 1 90.19 87 ARG A O 1
ATOM 700 N N . PRO A 1 88 ? -14.68 -18.969 -17.375 1 82.94 88 PRO A N 1
ATOM 701 C CA . PRO A 1 88 ? -15.703 -20 -17.609 1 82.94 88 PRO A CA 1
ATOM 702 C C . PRO A 1 88 ? -15.727 -20.5 -19.047 1 82.94 88 PRO A C 1
ATOM 704 O O . PRO A 1 88 ? -15.836 -19.719 -19.984 1 82.94 88 PRO A O 1
ATOM 707 N N . GLY A 1 89 ? -15.594 -21.781 -19.172 1 80.25 89 GLY A N 1
ATOM 708 C CA . GLY A 1 89 ? -15.734 -22.422 -20.469 1 80.25 89 GLY A CA 1
ATOM 709 C C . GLY A 1 89 ? -14.531 -22.234 -21.375 1 80.25 89 GLY A C 1
ATOM 710 O O . GLY A 1 89 ? -14.586 -22.531 -22.562 1 80.25 89 GLY A O 1
ATOM 711 N N . ALA A 1 90 ? -13.617 -21.562 -20.938 1 85 90 ALA A N 1
ATOM 712 C CA . ALA A 1 90 ? -12.406 -21.328 -21.719 1 85 90 ALA A CA 1
ATOM 713 C C . ALA A 1 90 ? -11.156 -21.547 -20.859 1 85 90 ALA A C 1
ATOM 715 O O . ALA A 1 90 ? -11.234 -21.594 -19.625 1 85 90 ALA A O 1
ATOM 716 N N . PRO A 1 91 ? -10.07 -21.859 -21.516 1 85.12 91 PRO A N 1
ATOM 717 C CA . PRO A 1 91 ? -8.836 -21.969 -20.75 1 85.12 91 PRO A CA 1
ATOM 718 C C . PRO A 1 91 ? -8.562 -20.719 -19.906 1 85.12 91 PRO A C 1
ATOM 720 O O . PRO A 1 91 ? -8.875 -19.609 -20.328 1 85.12 91 PRO A O 1
ATOM 723 N N . PRO A 1 92 ? -8.031 -20.922 -18.719 1 93 92 PRO A N 1
ATOM 724 C CA . PRO A 1 92 ? -7.699 -19.734 -17.922 1 93 92 PRO A CA 1
ATOM 725 C C . PRO A 1 92 ? -6.668 -18.844 -18.609 1 93 92 PRO A C 1
ATOM 727 O O . PRO A 1 92 ? -5.91 -19.297 -19.469 1 93 92 PRO A O 1
ATOM 730 N N . GLU A 1 93 ? -6.703 -17.625 -18.281 1 93.69 93 GLU A N 1
ATOM 731 C CA . GLU A 1 93 ? -5.66 -16.688 -18.703 1 93.69 93 GLU A CA 1
ATOM 732 C C . GLU A 1 93 ? -4.48 -16.703 -17.734 1 93.69 93 GLU A C 1
ATOM 734 O O . GLU A 1 93 ? -4.664 -16.594 -16.531 1 93.69 93 GLU A O 1
ATOM 739 N N . ILE A 1 94 ? -3.281 -16.891 -18.297 1 93.31 94 ILE A N 1
ATOM 740 C CA . ILE A 1 94 ? -2.076 -16.891 -17.484 1 93.31 94 ILE A CA 1
ATOM 741 C C . ILE A 1 94 ? -1.221 -15.672 -17.812 1 93.31 94 ILE A C 1
ATOM 743 O O . ILE A 1 94 ? -0.94 -15.406 -18.984 1 93.31 94 ILE A O 1
ATOM 747 N N . GLU A 1 95 ? -0.863 -14.945 -16.828 1 95.69 95 GLU A N 1
ATOM 748 C CA . GLU A 1 95 ? -0.01 -13.773 -16.984 1 95.69 95 GLU A CA 1
ATOM 749 C C . GLU A 1 95 ? 1.147 -13.789 -15.992 1 95.69 95 GLU A C 1
ATOM 751 O O . GLU A 1 95 ? 1.016 -14.32 -14.891 1 95.69 95 GLU A O 1
ATOM 756 N N . THR A 1 96 ? 2.258 -13.289 -16.438 1 96.19 96 THR A N 1
ATOM 757 C CA . THR A 1 96 ? 3.393 -13.078 -15.547 1 96.19 96 THR A CA 1
ATOM 758 C C . THR A 1 96 ? 3.709 -11.594 -15.422 1 96.19 96 THR A C 1
ATOM 760 O O . THR A 1 96 ? 3.779 -10.875 -16.422 1 96.19 96 THR A O 1
ATOM 763 N N . VAL A 1 97 ? 3.854 -11.156 -14.258 1 98.25 97 VAL A N 1
ATOM 764 C CA . VAL A 1 97 ? 4.164 -9.766 -13.953 1 98.25 97 VAL A CA 1
ATOM 765 C C . VAL A 1 97 ? 5.395 -9.695 -13.055 1 98.25 97 VAL A C 1
ATOM 767 O O . VAL A 1 97 ? 5.523 -10.484 -12.109 1 98.25 97 VAL A O 1
ATOM 770 N N . ILE A 1 98 ? 6.332 -8.828 -13.383 1 98.75 98 ILE A N 1
ATOM 771 C CA . ILE A 1 98 ? 7.473 -8.617 -12.5 1 98.75 98 ILE A CA 1
ATOM 772 C C . ILE A 1 98 ? 7.254 -7.352 -11.672 1 98.75 98 ILE A C 1
ATOM 774 O O . ILE A 1 98 ? 7.105 -6.262 -12.219 1 98.75 98 ILE A O 1
ATOM 778 N N . MET A 1 99 ? 7.203 -7.527 -10.383 1 98.69 99 MET A N 1
ATOM 779 C CA . MET A 1 99 ? 7.277 -6.363 -9.5 1 98.69 99 MET A CA 1
ATOM 780 C C . MET A 1 99 ? 8.711 -5.879 -9.359 1 98.69 99 MET A C 1
ATOM 782 O O . MET A 1 99 ? 9.609 -6.664 -9.047 1 98.69 99 MET A O 1
ATOM 786 N N . GLY A 1 100 ? 8.945 -4.695 -9.609 1 98.25 100 GLY A N 1
ATOM 787 C CA . GLY A 1 100 ? 10.234 -4.027 -9.602 1 98.25 100 GLY A CA 1
ATOM 788 C C . GLY A 1 100 ? 10.156 -2.562 -9.984 1 98.25 100 GLY A C 1
ATOM 789 O O . GLY A 1 100 ? 9.062 -2.006 -10.102 1 98.25 100 GLY A O 1
ATOM 790 N N . THR A 1 101 ? 11.289 -1.944 -10.211 1 97.56 101 THR A N 1
ATOM 791 C CA . THR A 1 101 ? 11.289 -0.495 -10.375 1 97.56 101 THR A CA 1
ATOM 792 C C . THR A 1 101 ? 11.633 -0.117 -11.812 1 97.56 101 THR A C 1
ATOM 794 O O . THR A 1 101 ? 11.562 1.057 -12.18 1 97.56 101 THR A O 1
ATOM 797 N N . ASN A 1 102 ? 11.898 -1.054 -12.672 1 96.31 102 ASN A N 1
ATOM 798 C CA . ASN A 1 102 ? 12.297 -0.755 -14.039 1 96.31 102 ASN A CA 1
ATOM 799 C C . ASN A 1 102 ? 11.094 -0.731 -14.977 1 96.31 102 ASN A C 1
ATOM 801 O O . ASN A 1 102 ? 10.781 -1.736 -15.617 1 96.31 102 ASN A O 1
ATOM 805 N N . THR A 1 103 ? 10.547 0.385 -15.156 1 94.56 103 THR A N 1
ATOM 806 C CA . THR A 1 103 ? 9.344 0.525 -15.961 1 94.56 103 THR A CA 1
ATOM 807 C C . THR A 1 103 ? 9.641 0.217 -17.422 1 94.56 103 THR A C 1
ATOM 809 O O . THR A 1 103 ? 8.773 -0.3 -18.141 1 94.56 103 THR A O 1
ATOM 812 N N . ASP A 1 104 ? 10.836 0.536 -17.906 1 94.19 104 ASP A N 1
ATOM 813 C CA . ASP A 1 104 ? 11.219 0.283 -19.281 1 94.19 104 ASP A CA 1
ATOM 814 C C . ASP A 1 104 ? 11.172 -1.209 -19.609 1 94.19 104 ASP A C 1
ATOM 816 O O . ASP A 1 104 ? 10.953 -1.597 -20.75 1 94.19 104 ASP A O 1
ATOM 820 N N . LYS A 1 105 ? 11.312 -2.004 -18.625 1 96.38 105 LYS A N 1
ATOM 821 C CA . LYS A 1 105 ? 11.273 -3.453 -18.812 1 96.38 105 LYS A CA 1
ATOM 822 C C . LYS A 1 105 ? 9.891 -4.012 -18.484 1 96.38 105 LYS A C 1
ATOM 824 O O . LYS A 1 105 ? 9.719 -5.227 -18.375 1 96.38 105 LYS A O 1
ATOM 829 N N . GLY A 1 106 ? 8.977 -3.111 -18.188 1 97.12 106 GLY A N 1
ATOM 830 C CA . GLY A 1 106 ? 7.609 -3.539 -17.922 1 97.12 106 GLY A CA 1
ATOM 831 C C . GLY A 1 106 ? 7.363 -3.898 -16.469 1 97.12 106 GLY A C 1
ATOM 832 O O . GLY A 1 106 ? 6.32 -4.461 -16.125 1 97.12 106 GLY A O 1
ATOM 833 N N . GLU A 1 107 ? 8.312 -3.639 -15.578 1 98.31 107 GLU A N 1
ATOM 834 C CA . GLU A 1 107 ? 8.133 -3.914 -14.156 1 98.31 107 GLU A CA 1
ATOM 835 C C . GLU A 1 107 ? 7.16 -2.926 -13.523 1 98.31 107 GLU A C 1
ATOM 837 O O . GLU A 1 107 ? 6.977 -1.816 -14.023 1 98.31 107 GLU A O 1
ATOM 842 N N . THR A 1 108 ? 6.535 -3.373 -12.43 1 98.5 108 THR A N 1
ATOM 843 C CA . THR A 1 108 ? 5.582 -2.498 -11.758 1 98.5 108 THR A CA 1
ATOM 844 C C . THR A 1 108 ? 5.844 -2.457 -10.258 1 98.5 108 THR A C 1
ATOM 846 O O . THR A 1 108 ? 6.27 -3.455 -9.664 1 98.5 108 THR A O 1
ATOM 849 N N . ARG A 1 109 ? 5.559 -1.3 -9.648 1 98.44 109 ARG A N 1
ATOM 850 C CA . ARG A 1 109 ? 5.695 -1.115 -8.203 1 98.44 109 ARG A CA 1
ATOM 851 C C . ARG A 1 109 ? 4.418 -1.516 -7.48 1 98.44 109 ARG A C 1
ATOM 853 O O . ARG A 1 109 ? 4.43 -1.733 -6.266 1 98.44 109 ARG A O 1
ATOM 860 N N . LEU A 1 110 ? 3.348 -1.506 -8.18 1 98.88 110 LEU A N 1
ATOM 861 C CA . LEU A 1 110 ? 2.027 -1.8 -7.633 1 98.88 110 LEU A CA 1
ATOM 862 C C . LEU A 1 110 ? 1.307 -2.844 -8.477 1 98.88 110 LEU A C 1
ATOM 864 O O . LEU A 1 110 ? 1.081 -2.631 -9.672 1 98.88 110 LEU A O 1
ATOM 868 N N . LEU A 1 111 ? 0.985 -3.971 -7.902 1 98.88 111 LEU A N 1
ATOM 869 C CA . LEU A 1 111 ? 0.232 -5.027 -8.57 1 98.88 111 LEU A CA 1
ATOM 870 C C . LEU A 1 111 ? -1.119 -5.242 -7.895 1 98.88 111 LEU A C 1
ATOM 872 O O . LEU A 1 111 ? -1.183 -5.508 -6.691 1 98.88 111 LEU A O 1
ATOM 876 N N . LEU A 1 112 ? -2.166 -5.074 -8.586 1 98.88 112 LEU A N 1
ATOM 877 C CA . LEU A 1 112 ? -3.523 -5.34 -8.117 1 98.88 112 LEU A CA 1
ATOM 878 C C . LEU A 1 112 ? -3.996 -6.715 -8.578 1 98.88 112 LEU A C 1
ATOM 880 O O . LEU A 1 112 ? -3.939 -7.027 -9.773 1 98.88 112 LEU A O 1
ATOM 884 N N . VAL A 1 113 ? -4.387 -7.531 -7.68 1 98.81 113 VAL A N 1
ATOM 885 C CA . VAL A 1 113 ? -4.953 -8.836 -7.992 1 98.81 113 VAL A CA 1
ATOM 886 C C . VAL A 1 113 ? -6.418 -8.883 -7.566 1 98.81 113 VAL A C 1
ATOM 888 O O . VAL A 1 113 ? -6.734 -8.695 -6.391 1 98.81 113 VAL A O 1
ATOM 891 N N . GLY A 1 114 ? -7.293 -9.125 -8.453 1 98.31 114 GLY A N 1
ATOM 892 C CA . GLY A 1 114 ? -8.727 -9.094 -8.203 1 98.31 114 GLY A CA 1
ATOM 893 C C . GLY A 1 114 ? -9.258 -10.383 -7.609 1 98.31 114 GLY A C 1
ATOM 894 O O . GLY A 1 114 ? -8.484 -11.297 -7.312 1 98.31 114 GLY A O 1
ATOM 895 N N . THR A 1 115 ? -10.562 -10.398 -7.41 1 98.06 115 THR A N 1
ATOM 896 C CA . THR A 1 115 ? -11.266 -11.531 -6.816 1 98.06 115 THR A CA 1
ATOM 897 C C . THR A 1 115 ? -11.117 -12.773 -7.688 1 98.06 115 THR A C 1
ATOM 899 O O . THR A 1 115 ? -11.273 -12.703 -8.906 1 98.06 115 THR A O 1
ATOM 902 N N . GLY A 1 116 ? -10.734 -13.859 -7.07 1 96.5 116 GLY A N 1
ATOM 903 C CA . GLY A 1 116 ? -10.805 -15.156 -7.715 1 96.5 116 GLY A CA 1
ATOM 904 C C . GLY A 1 116 ? -9.602 -15.453 -8.594 1 96.5 116 GLY A C 1
ATOM 905 O O . GLY A 1 116 ? -9.57 -16.469 -9.281 1 96.5 116 GLY A O 1
ATOM 906 N N . VAL A 1 117 ? -8.664 -14.586 -8.648 1 98.25 117 VAL A N 1
ATOM 907 C CA . VAL A 1 117 ? -7.445 -14.812 -9.414 1 98.25 117 VAL A CA 1
ATOM 908 C C . VAL A 1 117 ? -6.445 -15.609 -8.586 1 98.25 117 VAL A C 1
ATOM 910 O O . VAL A 1 117 ? -6.152 -15.25 -7.441 1 98.25 117 VAL A O 1
ATOM 913 N N . TRP A 1 118 ? -5.973 -16.719 -9.133 1 97.5 118 TRP A N 1
ATOM 914 C CA . TRP A 1 118 ? -4.895 -17.453 -8.492 1 97.5 118 TRP A CA 1
ATOM 915 C C . TRP A 1 118 ? -3.553 -16.766 -8.711 1 97.5 118 TRP A C 1
ATOM 917 O O . TRP A 1 118 ? -3.293 -16.219 -9.781 1 97.5 118 TRP A O 1
ATOM 927 N N . LYS A 1 119 ? -2.734 -16.875 -7.668 1 97.88 119 LYS A N 1
ATOM 928 C CA . LYS A 1 119 ? -1.446 -16.203 -7.809 1 97.88 119 LYS A CA 1
ATOM 929 C C . LYS A 1 119 ? -0.349 -16.938 -7.055 1 97.88 119 LYS A C 1
ATOM 931 O O . LYS A 1 119 ? -0.626 -17.656 -6.086 1 97.88 119 LYS A O 1
ATOM 936 N N . MET A 1 120 ? 0.857 -16.75 -7.5 1 95.44 120 MET A N 1
ATOM 937 C CA . MET A 1 120 ? 2.072 -17.141 -6.785 1 95.44 120 MET A CA 1
ATOM 938 C C . MET A 1 120 ? 3.211 -16.172 -7.09 1 95.44 120 MET A C 1
ATOM 940 O O . MET A 1 120 ? 3.262 -15.586 -8.172 1 95.44 120 MET A O 1
ATOM 944 N N . SER A 1 121 ? 4.027 -16.016 -6.152 1 96.94 121 SER A N 1
ATOM 945 C CA . SER A 1 121 ? 5.191 -15.156 -6.324 1 96.94 121 SER A CA 1
ATOM 946 C C . SER A 1 121 ? 6.488 -15.938 -6.152 1 96.94 121 SER A C 1
ATOM 948 O O . SER A 1 121 ? 6.527 -16.938 -5.434 1 96.94 121 SER A O 1
ATOM 950 N N . ARG A 1 122 ? 7.562 -15.477 -6.801 1 97.31 122 ARG A N 1
ATOM 951 C CA . ARG A 1 122 ? 8.906 -16.016 -6.609 1 97.31 122 ARG A CA 1
ATOM 952 C C . ARG A 1 122 ? 9.969 -14.961 -6.91 1 97.31 122 ARG A C 1
ATOM 954 O O . ARG A 1 122 ? 9.727 -14.039 -7.699 1 97.31 122 ARG A O 1
ATOM 961 N N . LEU A 1 123 ? 11.094 -15.172 -6.254 1 98.25 123 LEU A N 1
ATOM 962 C CA . LEU A 1 123 ? 12.242 -14.383 -6.684 1 98.25 123 LEU A CA 1
ATOM 963 C C . LEU A 1 123 ? 12.695 -14.805 -8.078 1 98.25 123 LEU A C 1
ATOM 965 O O . LEU A 1 123 ? 12.57 -15.969 -8.453 1 98.25 123 LEU A O 1
ATOM 969 N N . LEU A 1 124 ? 13.195 -13.844 -8.844 1 98 124 LEU A N 1
ATOM 970 C CA . LEU A 1 124 ? 13.773 -14.18 -10.141 1 98 124 LEU A CA 1
ATOM 971 C C . LEU A 1 124 ? 15.07 -14.969 -9.969 1 98 124 LEU A C 1
ATOM 973 O O . LEU A 1 124 ? 15.93 -14.586 -9.172 1 98 124 LEU A O 1
ATOM 977 N N . PRO A 1 125 ? 15.203 -16.047 -10.711 1 96.31 125 PRO A N 1
ATOM 978 C CA . PRO A 1 125 ? 16.406 -16.859 -10.578 1 96.31 125 PRO A CA 1
ATOM 979 C C . PRO A 1 125 ? 17.688 -16.047 -10.727 1 96.31 125 PRO A C 1
ATOM 981 O O . PRO A 1 125 ? 18.656 -16.25 -9.977 1 96.31 125 PRO A O 1
ATOM 984 N N . GLU A 1 126 ? 17.734 -15.156 -11.641 1 97.25 126 GLU A N 1
ATOM 985 C CA . GLU A 1 126 ? 18.922 -14.344 -11.867 1 97.25 126 GLU A CA 1
ATOM 986 C C . GLU A 1 126 ? 19.219 -13.445 -10.664 1 97.25 126 GLU A C 1
ATOM 988 O O . GLU A 1 126 ? 20.375 -13.109 -10.391 1 97.25 126 GLU A O 1
ATOM 993 N N . ASP A 1 127 ? 18.203 -13.031 -9.977 1 97 127 ASP A N 1
ATOM 994 C CA . ASP A 1 127 ? 18.391 -12.188 -8.805 1 97 127 ASP A CA 1
ATOM 995 C C . ASP A 1 127 ? 18.859 -13.008 -7.602 1 97 127 ASP A C 1
ATOM 997 O O . ASP A 1 127 ? 19.625 -12.516 -6.762 1 97 127 ASP A O 1
ATOM 1001 N N . VAL A 1 128 ? 18.453 -14.25 -7.52 1 97.38 128 VAL A N 1
ATOM 1002 C CA . VAL A 1 128 ? 18.906 -15.148 -6.465 1 97.38 128 VAL A CA 1
ATOM 1003 C C . VAL A 1 128 ? 20.391 -15.438 -6.637 1 97.38 128 VAL A C 1
ATOM 1005 O O . VAL A 1 128 ? 21.125 -15.547 -5.652 1 97.38 128 VAL A O 1
ATOM 1008 N N . GLU A 1 129 ? 20.844 -15.508 -7.844 1 97 129 GLU A N 1
ATOM 1009 C CA . GLU A 1 129 ? 22.234 -15.836 -8.156 1 97 129 GLU A CA 1
ATOM 1010 C C . GLU A 1 129 ? 23.156 -14.641 -7.945 1 97 129 GLU A C 1
ATOM 1012 O O . GLU A 1 129 ? 24.359 -14.797 -7.785 1 97 129 GLU A O 1
ATOM 1017 N N . ASP A 1 130 ? 22.609 -13.492 -8.023 1 96.38 130 ASP A N 1
ATOM 1018 C CA . ASP A 1 130 ? 23.375 -12.266 -7.781 1 96.38 130 ASP A CA 1
ATOM 1019 C C . ASP A 1 130 ? 23.5 -11.992 -6.281 1 96.38 130 ASP A C 1
ATOM 1021 O O . ASP A 1 130 ? 22.5 -11.758 -5.602 1 96.38 130 ASP A O 1
ATOM 1025 N N . GLU A 1 131 ? 24.672 -11.938 -5.809 1 94.94 131 GLU A N 1
ATOM 1026 C CA . GLU A 1 131 ? 24.938 -11.859 -4.375 1 94.94 131 GLU A CA 1
ATOM 1027 C C . GLU A 1 131 ? 24.25 -10.648 -3.748 1 94.94 131 GLU A C 1
ATOM 1029 O O . GLU A 1 131 ? 23.672 -10.758 -2.67 1 94.94 131 GLU A O 1
ATOM 1034 N N . GLU A 1 132 ? 24.375 -9.57 -4.348 1 94.38 132 GLU A N 1
ATOM 1035 C CA . GLU A 1 132 ? 23.797 -8.344 -3.807 1 94.38 132 GLU A CA 1
ATOM 1036 C C . GLU A 1 132 ? 22.281 -8.383 -3.859 1 94.38 132 GLU A C 1
ATOM 1038 O O . GLU A 1 132 ? 21.609 -8.031 -2.883 1 94.38 132 GLU A O 1
ATOM 1043 N N . LYS A 1 133 ? 21.75 -8.82 -4.977 1 95.12 133 LYS A N 1
ATOM 1044 C CA . LYS A 1 133 ? 20.297 -8.875 -5.129 1 95.12 133 LYS A CA 1
ATOM 1045 C C . LYS A 1 133 ? 19.688 -9.93 -4.215 1 95.12 133 LYS A C 1
ATOM 1047 O O . LYS A 1 133 ? 18.578 -9.758 -3.721 1 95.12 133 LYS A O 1
ATOM 1052 N N . ALA A 1 134 ? 20.406 -10.953 -4.012 1 96.5 134 ALA A N 1
ATOM 1053 C CA . ALA A 1 134 ? 19.953 -11.992 -3.094 1 96.5 134 ALA A CA 1
ATOM 1054 C C . ALA A 1 134 ? 19.797 -11.445 -1.678 1 96.5 134 ALA A C 1
ATOM 1056 O O . ALA A 1 134 ? 18.906 -11.852 -0.94 1 96.5 134 ALA A O 1
ATOM 1057 N N . LYS A 1 135 ? 20.641 -10.547 -1.314 1 96.69 135 LYS A N 1
ATOM 1058 C CA . LYS A 1 135 ? 20.594 -9.945 0.014 1 96.69 135 LYS A CA 1
ATOM 1059 C C . LYS A 1 135 ? 19.359 -9.047 0.154 1 96.69 135 LYS A C 1
ATOM 1061 O O . LYS A 1 135 ? 18.859 -8.852 1.259 1 96.69 135 LYS A O 1
ATOM 1066 N N . ALA A 1 136 ? 18.875 -8.5 -0.936 1 96.88 136 ALA A N 1
ATOM 1067 C CA . ALA A 1 136 ? 17.734 -7.59 -0.916 1 96.88 136 ALA A CA 1
ATOM 1068 C C . ALA A 1 136 ? 16.422 -8.359 -0.793 1 96.88 136 ALA A C 1
ATOM 1070 O O . ALA A 1 136 ? 15.469 -7.883 -0.171 1 96.88 136 ALA A O 1
ATOM 1071 N N . GLY A 1 137 ? 16.438 -9.609 -1.431 1 98.19 137 GLY A N 1
ATOM 1072 C CA . GLY A 1 137 ? 15.148 -10.281 -1.516 1 98.19 137 GLY A CA 1
ATOM 1073 C C . GLY A 1 137 ? 14.078 -9.438 -2.182 1 98.19 137 GLY A C 1
ATOM 1074 O O . GLY A 1 137 ? 14.359 -8.703 -3.133 1 98.19 137 GLY A O 1
ATOM 1075 N N . CYS A 1 138 ? 12.852 -9.609 -1.785 1 98.62 138 CYS A N 1
ATOM 1076 C CA . CYS A 1 138 ? 11.734 -8.789 -2.223 1 98.62 138 CYS A CA 1
ATOM 1077 C C . CYS A 1 138 ? 10.742 -8.562 -1.086 1 98.62 138 CYS A C 1
ATOM 1079 O O . CYS A 1 138 ? 10.125 -9.516 -0.596 1 98.62 138 CYS A O 1
ATOM 1081 N N . LEU A 1 139 ? 10.633 -7.32 -0.646 1 98.75 139 LEU A N 1
ATOM 1082 C CA . LEU A 1 139 ? 9.688 -6.93 0.397 1 98.75 139 LEU A CA 1
ATOM 1083 C C . LEU A 1 139 ? 8.516 -6.152 -0.192 1 98.75 139 LEU A C 1
ATOM 1085 O O . LEU A 1 139 ? 8.719 -5.199 -0.947 1 98.75 139 LEU A O 1
ATOM 1089 N N . ILE A 1 140 ? 7.312 -6.613 0.174 1 98.88 140 ILE A N 1
ATOM 1090 C CA . ILE A 1 140 ? 6.117 -5.887 -0.238 1 98.88 140 ILE A CA 1
ATOM 1091 C C . ILE A 1 140 ? 5.18 -5.719 0.955 1 98.88 140 ILE A C 1
ATOM 1093 O O . ILE A 1 140 ? 5.336 -6.391 1.978 1 98.88 140 ILE A O 1
ATOM 1097 N N . THR A 1 141 ? 4.277 -4.77 0.846 1 98.94 141 THR A N 1
ATOM 1098 C CA . THR A 1 141 ? 3.053 -4.73 1.64 1 98.94 141 THR A CA 1
ATOM 1099 C C . THR A 1 141 ? 1.867 -5.25 0.831 1 98.94 141 THR A C 1
ATOM 1101 O O . THR A 1 141 ? 1.723 -4.922 -0.349 1 98.94 141 THR A O 1
ATOM 1104 N N . GLU A 1 142 ? 1.096 -6.07 1.408 1 98.81 142 GLU A N 1
ATOM 1105 C CA . GLU A 1 142 ? -0.204 -6.441 0.855 1 98.81 142 GLU A CA 1
ATOM 1106 C C . GLU A 1 142 ? -1.341 -5.777 1.629 1 98.81 142 GLU A C 1
ATOM 1108 O O . GLU A 1 142 ? -1.423 -5.902 2.852 1 98.81 142 GLU A O 1
ATOM 1113 N N . VAL A 1 143 ? -2.172 -5.055 0.966 1 98.94 143 VAL A N 1
ATOM 1114 C CA . VAL A 1 143 ? -3.434 -4.57 1.519 1 98.94 143 VAL A CA 1
ATOM 1115 C C . VAL A 1 143 ? -4.598 -5.34 0.896 1 98.94 143 VAL A C 1
ATOM 1117 O O . VAL A 1 143 ? -4.766 -5.34 -0.326 1 98.94 143 VAL A O 1
ATOM 1120 N N . VAL A 1 144 ? -5.363 -6.012 1.726 1 98.94 144 VAL A N 1
ATOM 1121 C CA . VAL A 1 144 ? -6.469 -6.855 1.28 1 98.94 144 VAL A CA 1
ATOM 1122 C C . VAL A 1 144 ? -7.801 -6.199 1.636 1 98.94 144 VAL A C 1
ATOM 1124 O O . VAL A 1 144 ? -8.023 -5.809 2.785 1 98.94 144 VAL A O 1
ATOM 1127 N N . VAL A 1 145 ? -8.695 -6.098 0.602 1 98.94 145 VAL A N 1
ATOM 1128 C CA . VAL A 1 145 ? -9.953 -5.391 0.794 1 98.94 145 VAL A CA 1
ATOM 1129 C C . VAL A 1 145 ? -11.086 -6.168 0.127 1 98.94 145 VAL A C 1
ATOM 1131 O O . VAL A 1 145 ? -11.023 -6.473 -1.065 1 98.94 145 VAL A O 1
ATOM 1134 N N . PRO A 1 146 ? -12.227 -6.531 0.851 1 98.81 146 PRO A N 1
ATOM 1135 C CA . PRO A 1 146 ? -12.273 -6.504 2.314 1 98.81 146 PRO A CA 1
ATOM 1136 C C . PRO A 1 146 ? -11.18 -7.355 2.957 1 98.81 146 PRO A C 1
ATOM 1138 O O . PRO A 1 146 ? -10.438 -8.047 2.254 1 98.81 146 PRO A O 1
ATOM 1141 N N . GLY A 1 147 ? -11.086 -7.262 4.199 1 98.94 147 GLY A N 1
ATOM 1142 C CA . GLY A 1 147 ? -9.945 -7.848 4.883 1 98.94 147 GLY A CA 1
ATOM 1143 C C . GLY A 1 147 ? -9.852 -9.352 4.695 1 98.94 147 GLY A C 1
ATOM 1144 O O . GLY A 1 147 ? -10.852 -10.016 4.426 1 98.94 147 GLY A O 1
ATOM 1145 N N . PHE A 1 148 ? -8.672 -9.875 4.84 1 98.69 148 PHE A N 1
ATOM 1146 C CA . PHE A 1 148 ? -8.367 -11.297 4.68 1 98.69 148 PHE A CA 1
ATOM 1147 C C . PHE A 1 148 ? -9.195 -12.141 5.645 1 98.69 148 PHE A C 1
ATOM 1149 O O . PHE A 1 148 ? -9.312 -11.805 6.824 1 98.69 148 PHE A O 1
ATOM 1156 N N . HIS A 1 149 ? -9.68 -13.164 5.148 1 98.25 149 HIS A N 1
ATOM 1157 C CA . HIS A 1 149 ? -10.398 -14.18 5.914 1 98.25 149 HIS A CA 1
ATOM 1158 C C . HIS A 1 149 ? -10.117 -15.578 5.371 1 98.25 149 HIS A C 1
ATOM 1160 O O . HIS A 1 149 ? -10.203 -15.812 4.164 1 98.25 149 HIS A O 1
ATOM 1166 N N . TRP A 1 150 ? -9.898 -16.516 6.25 1 96.75 150 TRP A N 1
ATOM 1167 C CA . TRP 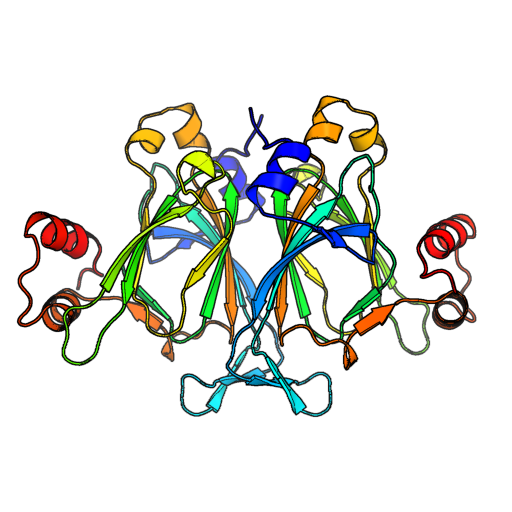A 1 150 ? -9.477 -17.859 5.855 1 96.75 150 TRP A CA 1
ATOM 1168 C C . TRP A 1 150 ? -10.531 -18.531 4.996 1 96.75 150 TRP A C 1
ATOM 1170 O O . TRP A 1 150 ? -10.211 -19.281 4.066 1 96.75 150 TRP A O 1
ATOM 1180 N N . GLU A 1 151 ? -11.758 -18.281 5.273 1 97.69 151 GLU A N 1
ATOM 1181 C CA . GLU A 1 151 ? -12.844 -18.875 4.508 1 97.69 151 GLU A CA 1
ATOM 1182 C C . GLU A 1 151 ? -12.859 -18.375 3.068 1 97.69 151 GLU A C 1
ATOM 1184 O O . GLU A 1 151 ? -13.5 -18.969 2.199 1 97.69 151 GLU A O 1
ATOM 1189 N N . ASP A 1 152 ? -12.227 -17.234 2.832 1 98.25 152 ASP A N 1
ATOM 1190 C CA . ASP A 1 152 ? -12.211 -16.609 1.514 1 98.25 152 ASP A CA 1
ATOM 1191 C C . ASP A 1 152 ? -10.914 -16.906 0.777 1 98.25 152 ASP A C 1
ATOM 1193 O O . ASP A 1 152 ? -10.641 -16.328 -0.278 1 98.25 152 ASP A O 1
ATOM 1197 N N . HIS A 1 153 ? -10.117 -17.75 1.345 1 96.75 153 HIS A N 1
ATOM 1198 C CA . HIS A 1 153 ? -8.789 -18.109 0.861 1 96.75 153 HIS A CA 1
ATOM 1199 C C . HIS A 1 153 ? -8.719 -19.594 0.492 1 96.75 153 HIS A C 1
ATOM 1201 O O . HIS A 1 153 ? -9.336 -20.422 1.148 1 96.75 153 HIS A O 1
ATOM 1207 N N . LYS A 1 154 ? -7.953 -19.906 -0.572 1 95.38 154 LYS A N 1
ATOM 1208 C CA . LYS A 1 154 ? -7.73 -21.297 -0.965 1 95.38 154 LYS A CA 1
ATOM 1209 C C . LYS A 1 154 ? -6.324 -21.484 -1.527 1 95.38 154 LYS A C 1
ATOM 1211 O O . LYS A 1 154 ? -5.844 -20.672 -2.311 1 95.38 154 LYS A O 1
ATOM 1216 N N . PHE A 1 155 ? -5.75 -22.562 -1.141 1 94.88 155 PHE A N 1
ATOM 1217 C CA . PHE A 1 155 ? -4.559 -23.031 -1.838 1 94.88 155 PHE A CA 1
ATOM 1218 C C . PHE A 1 155 ? -4.938 -23.906 -3.035 1 94.88 155 PHE A C 1
ATOM 1220 O O . PHE A 1 155 ? -5.902 -24.672 -2.975 1 94.88 155 PHE A O 1
ATOM 1227 N N . LEU A 1 156 ? -4.184 -23.734 -4.059 1 94.81 156 LEU A N 1
ATOM 1228 C CA . LEU A 1 156 ? -4.43 -24.609 -5.207 1 94.81 156 LEU A CA 1
ATOM 1229 C C . LEU A 1 156 ? -3.824 -25.984 -4.984 1 94.81 156 LEU A C 1
ATOM 1231 O O . LEU A 1 156 ? -2.662 -26.109 -4.59 1 94.81 156 LEU A O 1
ATOM 1235 N N . THR A 1 157 ? -4.598 -26.969 -5.148 1 93.38 157 THR A N 1
ATOM 1236 C CA . THR A 1 157 ? -4.141 -28.344 -5.059 1 93.38 157 THR A CA 1
ATOM 1237 C C . THR A 1 157 ? -3.824 -28.906 -6.445 1 93.38 157 THR A C 1
ATOM 1239 O O . THR A 1 157 ? -4.109 -28.25 -7.457 1 93.38 157 THR A O 1
ATOM 1242 N N . LYS A 1 158 ? -3.199 -30.094 -6.441 1 91.75 158 LYS A N 1
ATOM 1243 C CA . LYS A 1 158 ? -2.914 -30.734 -7.719 1 91.75 158 LYS A CA 1
ATOM 1244 C C . LYS A 1 158 ? -4.199 -31 -8.5 1 91.75 158 LYS A C 1
ATOM 1246 O O . LYS A 1 158 ? -4.258 -30.734 -9.703 1 91.75 158 LYS A O 1
ATOM 1251 N N . ASP A 1 159 ? -5.211 -31.484 -7.805 1 92.25 159 ASP A N 1
ATOM 1252 C CA . ASP A 1 159 ? -6.492 -31.734 -8.453 1 92.25 159 ASP A CA 1
ATOM 1253 C C . ASP A 1 159 ? -7.121 -30.453 -8.969 1 92.25 159 ASP A C 1
ATOM 1255 O O . ASP A 1 159 ? -7.684 -30.422 -10.062 1 92.25 159 ASP A O 1
ATOM 1259 N N . GLY A 1 160 ? -7.051 -29.391 -8.18 1 91.88 160 GLY A N 1
ATOM 1260 C CA . GLY A 1 160 ? -7.574 -28.109 -8.602 1 91.88 160 GLY A CA 1
ATOM 1261 C C . GLY A 1 160 ? -6.895 -27.562 -9.844 1 91.88 160 GLY A C 1
ATOM 1262 O O . GLY A 1 160 ? -7.543 -26.953 -10.703 1 91.88 160 GLY A O 1
ATOM 1263 N N . LEU A 1 161 ? -5.605 -27.812 -9.875 1 91.69 161 LEU A N 1
ATOM 1264 C CA . LEU A 1 161 ? -4.832 -27.375 -11.031 1 91.69 161 LEU A CA 1
ATOM 1265 C C . LEU A 1 161 ? -5.285 -28.109 -12.297 1 91.69 161 LEU A C 1
ATOM 1267 O O . LEU A 1 161 ? -5.484 -27.484 -13.336 1 91.69 161 LEU A O 1
ATOM 1271 N N . MET A 1 162 ? -5.484 -29.375 -12.18 1 88.44 162 MET A N 1
ATOM 1272 C CA . MET A 1 162 ? -5.941 -30.172 -13.32 1 88.44 162 MET A CA 1
ATOM 1273 C C . MET A 1 162 ? -7.332 -29.734 -13.766 1 88.44 162 MET A C 1
ATOM 1275 O O . MET A 1 162 ? -7.621 -29.672 -14.961 1 88.44 162 MET A O 1
ATOM 1279 N N . ASP A 1 163 ? -8.133 -29.391 -12.789 1 89.75 163 ASP A N 1
ATOM 1280 C CA . ASP A 1 163 ? -9.484 -28.938 -13.102 1 89.75 163 ASP A CA 1
ATOM 1281 C C . ASP A 1 163 ? -9.477 -27.609 -13.844 1 89.75 163 ASP A C 1
ATOM 1283 O O . ASP A 1 163 ? -10.281 -27.391 -14.75 1 89.75 163 ASP A O 1
ATOM 1287 N N . LEU A 1 164 ? -8.578 -26.75 -13.43 1 89.06 164 LEU A N 1
ATOM 1288 C CA . LEU A 1 164 ? -8.469 -25.422 -14.039 1 89.06 164 LEU A CA 1
ATOM 1289 C C . LEU A 1 164 ? -8.086 -25.531 -15.508 1 89.06 164 LEU A C 1
ATOM 1291 O O . LEU A 1 164 ? -8.492 -24.688 -16.312 1 89.06 164 LEU A O 1
ATOM 1295 N N . PHE A 1 165 ? -7.383 -26.594 -15.852 1 87.75 165 PHE A N 1
ATOM 1296 C CA . PHE A 1 165 ? -6.871 -26.719 -17.203 1 87.75 165 PHE A CA 1
ATOM 1297 C C . PHE A 1 165 ? -7.53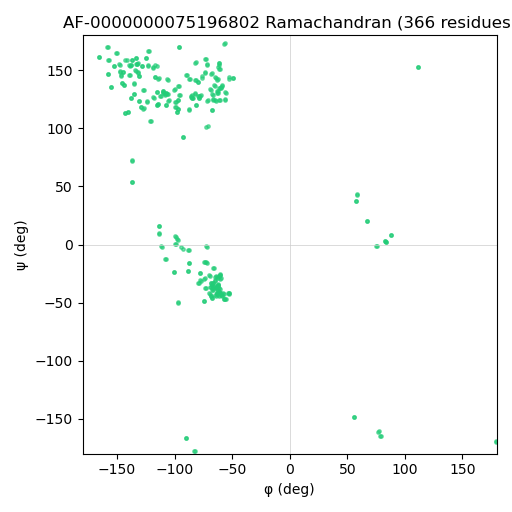9 -27.875 -17.938 1 87.75 165 PHE A C 1
ATOM 1299 O O . PHE A 1 165 ? -7.043 -28.344 -18.953 1 87.75 165 PHE A O 1
ATOM 1306 N N . LYS A 1 166 ? -8.531 -28.234 -17.391 1 84.56 166 LYS A N 1
ATOM 1307 C CA . LYS A 1 166 ? -9.234 -29.359 -18.016 1 84.56 166 LYS A CA 1
ATOM 1308 C C . LYS A 1 166 ? -9.68 -29 -19.422 1 84.56 166 LYS A C 1
ATOM 1310 O O . LYS A 1 166 ? -10.289 -27.953 -19.641 1 84.56 166 LYS A O 1
ATOM 1315 N N . GLY A 1 167 ? -9.258 -29.812 -20.375 1 80.5 167 GLY A N 1
ATOM 1316 C CA . GLY A 1 167 ? -9.695 -29.641 -21.75 1 80.5 167 GLY A CA 1
ATOM 1317 C C . GLY A 1 167 ? -8.891 -28.594 -22.5 1 80.5 167 GLY A C 1
ATOM 1318 O O . GLY A 1 167 ? -9.273 -28.188 -23.594 1 80.5 167 GLY A O 1
ATOM 1319 N N . VAL A 1 168 ? -7.953 -28.078 -21.891 1 78.38 168 VAL A N 1
ATOM 1320 C CA . VAL A 1 168 ? -7.129 -27.047 -22.516 1 78.38 168 VAL A CA 1
ATOM 1321 C C . VAL A 1 168 ? -5.734 -27.594 -22.797 1 78.38 168 VAL A C 1
ATOM 1323 O O . VAL A 1 168 ? -5.188 -28.359 -22 1 78.38 168 VAL A O 1
ATOM 1326 N N . ASP A 1 169 ? -5.246 -27.406 -24.016 1 78.56 169 ASP A N 1
ATOM 1327 C CA . ASP A 1 169 ? -3.865 -27.734 -24.328 1 78.56 169 ASP A CA 1
ATOM 1328 C C . ASP A 1 169 ? -2.893 -26.766 -23.688 1 78.56 169 ASP A C 1
ATOM 1330 O O . ASP A 1 169 ? -2.85 -25.578 -24.047 1 78.56 169 ASP A O 1
ATOM 1334 N N . VAL A 1 170 ? -2.34 -27.188 -22.672 1 77.44 170 VAL A N 1
ATOM 1335 C CA . VAL A 1 170 ? -1.38 -26.344 -21.984 1 77.44 170 VAL A CA 1
ATOM 1336 C C . VAL A 1 170 ? 0.037 -26.859 -22.219 1 77.44 170 VAL A C 1
ATOM 1338 O O . VAL A 1 170 ? 0.254 -28.062 -22.344 1 77.44 170 VAL A O 1
ATOM 1341 N N . ASP A 1 171 ? 0.871 -25.875 -22.359 1 84 171 ASP A N 1
ATOM 1342 C CA . ASP A 1 171 ? 2.287 -26.203 -22.484 1 84 171 ASP A CA 1
ATOM 1343 C C . ASP A 1 171 ? 2.766 -27.047 -21.312 1 84 171 ASP A C 1
ATOM 1345 O O . ASP A 1 171 ? 2.512 -26.703 -20.156 1 84 171 ASP A O 1
ATOM 1349 N N . GLU A 1 172 ? 3.432 -28.125 -21.625 1 84.56 172 GLU A N 1
ATOM 1350 C CA . GLU A 1 172 ? 3.889 -29.062 -20.609 1 84.56 172 GLU A CA 1
ATOM 1351 C C . GLU A 1 172 ? 4.852 -28.406 -19.625 1 84.56 172 GLU A C 1
ATOM 1353 O O . GLU A 1 172 ? 4.812 -28.688 -18.422 1 84.56 172 GLU A O 1
ATOM 1358 N N . GLU A 1 173 ? 5.703 -27.609 -20.125 1 85.25 173 GLU A N 1
ATOM 1359 C CA . GLU A 1 173 ? 6.672 -26.938 -19.266 1 85.25 173 GLU A CA 1
ATOM 1360 C C . GLU A 1 173 ? 5.984 -26.016 -18.281 1 85.25 173 GLU A C 1
ATOM 1362 O O . GLU A 1 173 ? 6.375 -25.953 -17.109 1 85.25 173 GLU A O 1
ATOM 1367 N N . LEU A 1 174 ? 5.008 -25.406 -18.766 1 83.69 174 LEU A N 1
ATOM 1368 C CA . LEU A 1 174 ? 4.238 -24.5 -17.906 1 83.69 174 LEU A CA 1
ATOM 1369 C C . LEU A 1 174 ? 3.496 -25.297 -16.828 1 83.69 174 LEU A C 1
ATOM 1371 O O . LEU A 1 174 ? 3.512 -24.906 -15.656 1 83.69 174 LEU A O 1
ATOM 1375 N N . MET A 1 175 ? 2.895 -26.328 -17.25 1 85.19 175 MET A N 1
ATOM 1376 C CA . MET A 1 175 ? 2.152 -27.156 -16.312 1 85.19 175 MET A CA 1
ATOM 1377 C C . MET A 1 175 ? 3.074 -27.703 -15.227 1 85.19 175 MET A C 1
ATOM 1379 O O . MET A 1 175 ? 2.711 -27.719 -14.047 1 85.19 175 MET A O 1
ATOM 1383 N N . CYS A 1 176 ? 4.211 -28.109 -15.656 1 85.44 176 CYS A N 1
ATOM 1384 C CA . CYS A 1 176 ? 5.184 -28.641 -14.703 1 85.44 176 CYS A CA 1
ATOM 1385 C C . CYS A 1 176 ? 5.602 -27.578 -13.703 1 85.44 176 CYS A C 1
ATOM 1387 O O . CYS A 1 176 ? 5.719 -27.844 -12.508 1 85.44 176 CYS A O 1
ATOM 1389 N N . HIS A 1 177 ? 5.797 -26.438 -14.227 1 85.06 177 HIS A N 1
ATOM 1390 C CA . HIS A 1 177 ? 6.184 -25.312 -13.367 1 85.06 177 HIS A CA 1
ATOM 1391 C C . HIS A 1 177 ? 5.098 -25.016 -12.344 1 85.06 177 HIS A C 1
ATOM 1393 O O . HIS A 1 177 ? 5.387 -24.844 -11.156 1 85.06 177 HIS A O 1
ATOM 1399 N N . LEU A 1 178 ? 3.861 -25 -12.797 1 89.31 178 LEU A N 1
ATOM 1400 C CA . LEU A 1 178 ? 2.74 -24.703 -11.914 1 89.31 178 LEU A CA 1
ATOM 1401 C C . LEU A 1 178 ? 2.535 -25.812 -10.898 1 89.31 178 LEU A C 1
ATOM 1403 O O . LEU A 1 178 ? 2.252 -25.547 -9.727 1 89.31 178 LEU A O 1
ATOM 1407 N N . ALA A 1 179 ? 2.746 -26.969 -11.344 1 88.62 179 ALA A N 1
ATOM 1408 C CA . ALA A 1 179 ? 2.527 -28.125 -10.484 1 88.62 179 ALA A CA 1
ATOM 1409 C C . ALA A 1 179 ? 3.502 -28.125 -9.312 1 88.62 179 ALA A C 1
ATOM 1411 O O . ALA A 1 179 ? 3.189 -28.656 -8.242 1 88.62 179 ALA A O 1
ATOM 1412 N N . ARG A 1 180 ? 4.621 -27.547 -9.516 1 87.06 180 ARG A N 1
ATOM 1413 C CA . ARG A 1 180 ? 5.629 -27.484 -8.461 1 87.06 180 ARG A CA 1
ATOM 1414 C C . ARG A 1 180 ? 5.23 -26.484 -7.379 1 87.06 180 ARG A C 1
ATOM 1416 O O . ARG A 1 180 ? 5.789 -26.5 -6.277 1 87.06 180 ARG A O 1
ATOM 1423 N N . SER A 1 181 ? 4.285 -25.672 -7.715 1 90.38 181 SER A N 1
ATOM 1424 C CA . SER A 1 181 ? 3.971 -24.562 -6.812 1 90.38 181 SER A CA 1
ATOM 1425 C C . SER A 1 181 ? 2.582 -24.719 -6.203 1 90.38 181 SER A C 1
ATOM 1427 O O . SER A 1 181 ? 2.014 -23.766 -5.68 1 90.38 181 SER A O 1
ATOM 1429 N N . VAL A 1 182 ? 1.952 -25.859 -6.387 1 90.62 182 VAL A N 1
ATOM 1430 C CA . VAL A 1 182 ? 0.681 -26.141 -5.723 1 90.62 182 VAL A CA 1
ATOM 1431 C C . VAL A 1 182 ? 0.935 -26.641 -4.301 1 90.62 182 VAL A C 1
ATOM 1433 O O . VAL A 1 182 ? 2.039 -27.078 -3.982 1 90.62 182 VAL A O 1
ATOM 1436 N N . ARG A 1 183 ? -0.115 -26.438 -3.486 1 79.56 183 ARG A N 1
ATOM 1437 C CA . ARG A 1 183 ? 0.016 -26.938 -2.121 1 79.56 183 ARG A CA 1
ATOM 1438 C C . ARG A 1 183 ? 0.059 -28.453 -2.098 1 79.56 183 ARG A C 1
ATOM 1440 O O . ARG A 1 183 ? -0.772 -29.125 -2.725 1 79.56 183 ARG A O 1
ATOM 1447 N N . LYS A 1 184 ? 1.246 -28.953 -1.638 1 66.12 184 LYS A N 1
ATOM 1448 C CA . LYS A 1 184 ? 1.384 -30.406 -1.533 1 66.12 184 LYS A CA 1
ATOM 1449 C C . LYS A 1 184 ? 0.416 -30.969 -0.501 1 66.12 184 LYS A C 1
ATOM 1451 O O . LYS A 1 184 ? 0.124 -30.328 0.508 1 66.12 184 LYS A O 1
ATOM 1456 N N . ALA A 1 185 ? -0.474 -32 -1.022 1 53.97 185 ALA A N 1
ATOM 1457 C CA . ALA A 1 185 ? -1.346 -32.75 -0.108 1 53.97 185 ALA A CA 1
ATOM 1458 C C . ALA A 1 185 ? -0.585 -33.188 1.138 1 53.97 185 ALA A C 1
ATOM 1460 O O . ALA A 1 185 ? 0.612 -33.469 1.071 1 53.97 185 ALA A O 1
ATOM 1461 N N . MET B 1 1 ? 21.656 2.408 -9.758 1 48.53 1 MET B N 1
ATOM 1462 C CA . MET B 1 1 ? 21.109 3.521 -8.984 1 48.53 1 MET B CA 1
ATOM 1463 C C . MET B 1 1 ? 19.938 3.061 -8.133 1 48.53 1 MET B C 1
ATOM 1465 O O . MET B 1 1 ? 19.141 2.229 -8.562 1 48.53 1 MET B O 1
ATOM 1469 N N . THR B 1 2 ? 20.062 3.4 -6.637 1 77.12 2 THR B N 1
ATOM 1470 C CA . THR B 1 2 ? 19.312 2.807 -5.531 1 77.12 2 THR B CA 1
ATOM 1471 C C . THR B 1 2 ? 17.859 3.285 -5.539 1 77.12 2 THR B C 1
ATOM 1473 O O . THR B 1 2 ? 16.984 2.633 -4.973 1 77.12 2 THR B O 1
ATOM 1476 N N . PHE B 1 3 ? 17.609 4.332 -6.262 1 91.81 3 PHE B N 1
ATOM 1477 C CA . PHE B 1 3 ? 16.281 4.887 -6.414 1 91.81 3 PHE B CA 1
ATOM 1478 C C . PHE B 1 3 ? 16.062 5.402 -7.828 1 91.81 3 PHE B C 1
ATOM 1480 O O . PHE B 1 3 ? 17.016 5.559 -8.594 1 91.81 3 PHE B O 1
ATOM 1487 N N . THR B 1 4 ? 14.852 5.555 -8.281 1 96.25 4 THR B N 1
ATOM 1488 C CA . THR B 1 4 ? 14.508 6.219 -9.539 1 96.25 4 THR B CA 1
ATOM 1489 C C . THR B 1 4 ? 14.391 7.727 -9.336 1 96.25 4 THR B C 1
ATOM 1491 O O . THR B 1 4 ? 13.625 8.188 -8.484 1 96.25 4 THR B O 1
ATOM 1494 N N . PRO B 1 5 ? 15.086 8.484 -10.117 1 97.06 5 PRO B N 1
ATOM 1495 C CA . PRO B 1 5 ? 14.992 9.938 -9.953 1 97.06 5 PRO B CA 1
ATOM 1496 C C . PRO B 1 5 ? 13.586 10.469 -10.18 1 97.06 5 PRO B C 1
ATOM 1498 O O . PRO B 1 5 ? 12.859 9.953 -11.039 1 97.06 5 PRO B O 1
ATOM 1501 N N . THR B 1 6 ? 13.219 11.562 -9.531 1 97.5 6 THR B N 1
ATOM 1502 C CA . THR B 1 6 ? 11.859 12.094 -9.523 1 97.5 6 THR B CA 1
ATOM 1503 C C . THR B 1 6 ? 11.422 12.461 -10.938 1 97.5 6 THR B C 1
ATOM 1505 O O . THR B 1 6 ? 10.266 12.242 -11.305 1 97.5 6 THR B O 1
ATOM 1508 N N . HIS B 1 7 ? 12.297 13.055 -11.727 1 96.31 7 HIS B N 1
ATOM 1509 C CA . HIS B 1 7 ? 11.891 13.453 -13.07 1 96.31 7 HIS B CA 1
ATOM 1510 C C . HIS B 1 7 ? 11.531 12.234 -13.922 1 96.31 7 HIS B C 1
ATOM 1512 O O . HIS B 1 7 ? 10.625 12.297 -14.75 1 96.31 7 HIS B O 1
ATOM 1518 N N . GLU B 1 8 ? 12.242 11.156 -13.734 1 97.5 8 GLU B N 1
ATOM 1519 C CA . GLU B 1 8 ? 11.906 9.914 -14.438 1 97.5 8 GLU B CA 1
ATOM 1520 C C . GLU B 1 8 ? 10.602 9.32 -13.914 1 97.5 8 GLU B C 1
ATOM 1522 O O . GLU B 1 8 ? 9.789 8.812 -14.688 1 97.5 8 GLU B O 1
ATOM 1527 N N . LEU B 1 9 ? 10.398 9.336 -12.547 1 98.06 9 LEU B N 1
ATOM 1528 C CA . LEU B 1 9 ? 9.164 8.828 -11.953 1 98.06 9 LEU B CA 1
ATOM 1529 C C . LEU B 1 9 ? 7.945 9.523 -12.539 1 98.06 9 LEU B C 1
ATOM 1531 O O . LEU B 1 9 ? 6.949 8.875 -12.867 1 98.06 9 LEU B O 1
ATOM 1535 N N . ILE B 1 10 ? 8.008 10.875 -12.625 1 98.19 10 ILE B N 1
ATOM 1536 C CA . ILE B 1 10 ? 6.887 11.672 -13.109 1 98.19 10 ILE B CA 1
ATOM 1537 C C . ILE B 1 10 ? 6.496 11.219 -14.508 1 98.19 10 ILE B C 1
ATOM 1539 O O . ILE B 1 10 ? 5.312 11.039 -14.805 1 98.19 10 ILE B O 1
ATOM 1543 N N . ASP B 1 11 ? 7.492 10.992 -15.297 1 97.31 11 ASP B N 1
ATOM 1544 C CA . ASP B 1 11 ? 7.242 10.562 -16.672 1 97.31 11 ASP B CA 1
ATOM 1545 C C . ASP B 1 11 ? 6.785 9.102 -16.719 1 97.31 11 ASP B C 1
ATOM 1547 O O . ASP B 1 11 ? 5.758 8.789 -17.328 1 97.31 11 ASP B O 1
ATOM 1551 N N . GLU B 1 12 ? 7.457 8.219 -16.062 1 97.19 12 GLU B N 1
ATOM 1552 C CA . GLU B 1 12 ? 7.238 6.773 -16.141 1 97.19 12 GLU B CA 1
ATOM 1553 C C . GLU B 1 12 ? 5.883 6.391 -15.555 1 97.19 12 GLU B C 1
ATOM 1555 O O . GLU B 1 12 ? 5.23 5.461 -16.047 1 97.19 12 GLU B O 1
ATOM 1560 N N . LEU B 1 13 ? 5.52 7.094 -14.492 1 97.81 13 LEU B N 1
ATOM 1561 C CA . LEU B 1 13 ? 4.289 6.742 -13.797 1 97.81 13 LEU B CA 1
ATOM 1562 C C . LEU B 1 13 ? 3.146 7.664 -14.211 1 97.81 13 LEU B C 1
ATOM 1564 O O . LEU B 1 13 ? 2.039 7.57 -13.68 1 97.81 13 LEU B O 1
ATOM 1568 N N . HIS B 1 14 ? 3.408 8.625 -15.133 1 97.62 14 HIS B N 1
ATOM 1569 C CA . HIS B 1 14 ? 2.42 9.555 -15.664 1 97.62 14 HIS B CA 1
ATOM 1570 C C . HIS B 1 14 ? 1.781 10.375 -14.547 1 97.62 14 HIS B C 1
ATOM 1572 O O . HIS B 1 14 ? 0.557 10.516 -14.5 1 97.62 14 HIS B O 1
ATOM 1578 N N . LEU B 1 15 ? 2.619 10.781 -13.688 1 98.44 15 LEU B N 1
ATOM 1579 C CA . LEU B 1 15 ? 2.139 11.586 -12.57 1 98.44 15 LEU B CA 1
ATOM 1580 C C . LEU B 1 15 ? 1.78 12.992 -13.023 1 98.44 15 LEU B C 1
ATOM 1582 O O . LEU B 1 15 ? 2.428 13.547 -13.922 1 98.44 15 LEU B O 1
ATOM 1586 N N . VAL B 1 16 ? 0.797 13.594 -12.375 1 98.06 16 VAL B N 1
ATOM 1587 C CA . VAL B 1 16 ? 0.403 14.977 -12.594 1 98.06 16 VAL B CA 1
ATOM 1588 C C . VAL B 1 16 ? 0.429 15.734 -11.266 1 98.06 16 VAL B C 1
ATOM 1590 O O . VAL B 1 16 ? 0.427 15.125 -10.195 1 98.06 16 VAL B O 1
ATOM 1593 N N . LYS B 1 17 ? 0.484 17.031 -11.352 1 96.06 17 LYS B N 1
ATOM 1594 C CA . LYS B 1 17 ? 0.51 17.828 -10.133 1 96.06 17 LYS B CA 1
ATOM 1595 C C . LYS B 1 17 ? -0.735 17.578 -9.281 1 96.06 17 LYS B C 1
ATOM 1597 O O . LYS B 1 17 ? -1.844 17.484 -9.812 1 96.06 17 LYS B O 1
ATOM 1602 N N . HIS B 1 18 ? -0.519 17.406 -8.039 1 91.56 18 HIS B N 1
ATOM 1603 C CA . HIS B 1 18 ? -1.613 17.234 -7.09 1 91.56 18 HIS B CA 1
ATOM 1604 C C . HIS B 1 18 ? -2.08 18.578 -6.539 1 91.56 18 HIS B C 1
ATOM 1606 O O . HIS B 1 18 ? -1.262 19.453 -6.238 1 91.56 18 HIS B O 1
ATOM 1612 N N . PRO B 1 19 ? -3.34 18.766 -6.262 1 81.5 19 PRO B N 1
ATOM 1613 C CA . PRO B 1 19 ? -3.855 20.016 -5.695 1 81.5 19 PRO B CA 1
ATOM 1614 C C . PRO B 1 19 ? -3.24 20.344 -4.34 1 81.5 19 PRO B C 1
ATOM 1616 O O . PRO B 1 19 ? -3.1 21.516 -3.988 1 81.5 19 PRO B O 1
ATOM 1619 N N . GLU B 1 20 ? -2.82 19.406 -3.633 1 79.81 20 GLU B N 1
ATOM 1620 C CA . GLU B 1 20 ? -2.307 19.594 -2.279 1 79.81 20 GLU B CA 1
ATOM 1621 C C . GLU B 1 20 ? -0.788 19.75 -2.283 1 79.81 20 GLU B C 1
ATOM 1623 O O . GLU B 1 20 ? -0.175 19.938 -1.229 1 79.81 20 GLU B O 1
ATOM 1628 N N . GLY B 1 21 ? -0.159 19.656 -3.418 1 89.75 21 GLY B N 1
ATOM 1629 C CA . GLY B 1 21 ? 1.291 19.578 -3.492 1 89.75 21 GLY B CA 1
ATOM 1630 C C . GLY B 1 21 ? 1.791 18.219 -3.961 1 89.75 21 GLY B C 1
ATOM 1631 O O . GLY B 1 21 ? 1.14 17.203 -3.732 1 89.75 21 GLY B O 1
ATOM 1632 N N . GLY B 1 22 ? 2.922 18.266 -4.551 1 97.06 22 GLY B N 1
ATOM 1633 C CA . GLY B 1 22 ? 3.473 17.031 -5.094 1 97.06 22 GLY B CA 1
ATOM 1634 C C . GLY B 1 22 ? 2.822 16.609 -6.395 1 97.06 22 GLY B C 1
ATOM 1635 O O . GLY B 1 22 ? 2.289 17.453 -7.129 1 97.06 22 GLY B O 1
ATOM 1636 N N . TYR B 1 23 ? 3 15.367 -6.703 1 98.5 23 TYR B N 1
ATOM 1637 C CA . TYR B 1 23 ? 2.455 14.75 -7.906 1 98.5 23 TYR B CA 1
ATOM 1638 C C . TYR B 1 23 ? 1.684 13.477 -7.566 1 98.5 23 TYR B C 1
ATOM 1640 O O . TYR B 1 23 ? 1.934 12.852 -6.535 1 98.5 23 TYR B O 1
ATOM 1648 N N . TYR B 1 24 ? 0.758 13.164 -8.406 1 98.56 24 TYR B N 1
ATOM 1649 C CA . TYR B 1 24 ? -0.001 11.953 -8.125 1 98.56 24 TYR B CA 1
ATOM 1650 C C . TYR B 1 24 ? -0.66 11.414 -9.391 1 98.56 24 TYR B C 1
ATOM 1652 O O . TYR B 1 24 ? -0.621 12.055 -10.438 1 98.56 24 TYR B O 1
ATOM 1660 N N . VAL B 1 25 ? -1.201 10.25 -9.336 1 98.62 25 VAL B N 1
ATOM 1661 C CA . VAL B 1 25 ? -2.119 9.664 -10.312 1 98.62 25 VAL B CA 1
ATOM 1662 C C . VAL B 1 25 ? -2.982 8.602 -9.633 1 98.62 25 VAL B C 1
ATOM 1664 O O . VAL B 1 25 ? -2.498 7.852 -8.781 1 98.62 25 VAL B O 1
ATOM 1667 N N . GLU B 1 26 ? -4.273 8.648 -9.953 1 98.62 26 GLU B N 1
ATOM 1668 C CA . GLU B 1 26 ? -5.102 7.543 -9.484 1 98.62 26 GLU B CA 1
ATOM 1669 C C . GLU B 1 26 ? -4.793 6.262 -10.258 1 98.62 26 GLU B C 1
ATOM 1671 O O . GLU B 1 26 ? -4.844 6.242 -11.484 1 98.62 26 GLU B O 1
ATOM 1676 N N . THR B 1 27 ? -4.43 5.18 -9.523 1 98.75 27 THR B N 1
ATOM 1677 C CA . THR B 1 27 ? -3.99 3.945 -10.164 1 98.75 27 THR B CA 1
ATOM 1678 C C . THR B 1 27 ? -5.121 2.92 -10.188 1 98.75 27 THR B C 1
ATOM 1680 O O . THR B 1 27 ? -5.078 1.964 -10.969 1 98.75 27 THR B O 1
ATOM 1683 N N . ASP B 1 28 ? -6.059 3.092 -9.25 1 98.81 28 ASP B N 1
ATOM 1684 C CA . ASP B 1 28 ? -7.18 2.158 -9.195 1 98.81 28 ASP B CA 1
ATOM 1685 C C . ASP B 1 28 ? -8.375 2.773 -8.477 1 98.81 28 ASP B C 1
ATOM 1687 O O . ASP B 1 28 ? -8.203 3.551 -7.531 1 98.81 28 ASP B O 1
ATOM 1691 N N . ARG B 1 29 ? -9.57 2.391 -8.914 1 98.88 29 ARG B N 1
ATOM 1692 C CA . ARG B 1 29 ? -10.859 2.564 -8.242 1 98.88 29 ARG B CA 1
ATOM 1693 C C . ARG B 1 29 ? -11.734 1.334 -8.422 1 98.88 29 ARG B C 1
ATOM 1695 O O . ARG B 1 29 ? -12.164 1.024 -9.531 1 98.88 29 ARG B O 1
ATOM 1702 N N . GLN B 1 30 ? -11.969 0.691 -7.312 1 98.88 30 GLN B N 1
ATOM 1703 C CA . GLN B 1 30 ? -12.781 -0.521 -7.395 1 98.88 30 GLN B CA 1
ATOM 1704 C C . GLN B 1 30 ? -14.203 -0.204 -7.836 1 98.88 30 GLN B C 1
ATOM 1706 O O . GLN B 1 30 ? -14.805 0.769 -7.371 1 98.88 30 GLN B O 1
ATOM 1711 N N . GLU B 1 31 ? -14.75 -0.985 -8.727 1 98.25 31 GLU B N 1
ATOM 1712 C CA . GLU B 1 31 ? -16.125 -0.816 -9.203 1 98.25 31 GLU B CA 1
ATOM 1713 C C . GLU B 1 31 ? -17.125 -1.234 -8.141 1 98.25 31 GLU B C 1
ATOM 1715 O O . GLU B 1 31 ? -18.203 -0.628 -8.023 1 98.25 31 GLU B O 1
ATOM 1720 N N . ASP B 1 32 ? -16.828 -2.277 -7.391 1 98.5 32 ASP B N 1
ATOM 1721 C CA . ASP B 1 32 ? -17.703 -2.719 -6.316 1 98.5 32 ASP B CA 1
ATOM 1722 C C . ASP B 1 32 ? -17.812 -1.662 -5.219 1 98.5 32 ASP B C 1
ATOM 1724 O O . ASP B 1 32 ? -16.828 -0.984 -4.91 1 98.5 32 ASP B O 1
ATOM 1728 N N . THR B 1 33 ? -18.984 -1.573 -4.676 1 98.62 33 THR B N 1
ATOM 1729 C CA . THR B 1 33 ? -19.203 -0.602 -3.609 1 98.62 33 THR B CA 1
ATOM 1730 C C . THR B 1 33 ? -19.562 -1.305 -2.303 1 98.62 33 THR B C 1
ATOM 1732 O O . THR B 1 33 ? -20.016 -2.449 -2.311 1 98.62 33 THR B O 1
ATOM 1735 N N . VAL B 1 34 ? -19.281 -0.664 -1.189 1 98.81 34 VAL B N 1
ATOM 1736 C CA . VAL B 1 34 ? -19.641 -1.117 0.148 1 98.81 34 VAL B CA 1
ATOM 1737 C C . VAL B 1 34 ? -20.234 0.046 0.946 1 98.81 34 VAL B C 1
ATOM 1739 O O . VAL B 1 34 ? -19.906 1.208 0.689 1 98.81 34 VAL B O 1
ATOM 1742 N N . PRO B 1 35 ? -21.141 -0.272 1.862 1 98.81 35 PRO B N 1
ATOM 1743 C CA . PRO B 1 35 ? -21.562 0.787 2.779 1 98.81 35 PRO B CA 1
ATOM 1744 C C . PRO B 1 35 ? -20.438 1.247 3.711 1 98.81 35 PRO B C 1
ATOM 1746 O O . PRO B 1 35 ? -19.891 0.441 4.469 1 98.81 35 PRO B O 1
ATOM 1749 N N . SER B 1 36 ? -20.172 2.49 3.697 1 98.69 36 SER B N 1
ATOM 1750 C CA . SER B 1 36 ? -19.062 3.012 4.5 1 98.69 36 SER B CA 1
ATOM 1751 C C . SER B 1 36 ? -19.453 3.117 5.973 1 98.69 36 SER B C 1
ATOM 1753 O O . SER B 1 36 ? -20.438 3.777 6.312 1 98.69 36 SER B O 1
ATOM 1755 N N . PRO B 1 37 ? -18.641 2.559 6.848 1 98.56 37 PRO B N 1
ATOM 1756 C CA . PRO B 1 37 ? -18.953 2.691 8.273 1 98.56 37 PRO B CA 1
ATOM 1757 C C . PRO B 1 37 ? -18.688 4.102 8.805 1 98.56 37 PRO B C 1
ATOM 1759 O O . PRO B 1 37 ? -19.062 4.414 9.938 1 98.56 37 PRO B O 1
ATOM 1762 N N . PHE B 1 38 ? -18.203 4.98 7.973 1 98.44 38 PHE B N 1
ATOM 1763 C CA . PHE B 1 38 ? -17.734 6.273 8.461 1 98.44 38 PHE B CA 1
ATOM 1764 C C . PHE B 1 38 ? -18.688 7.387 8.039 1 98.44 38 PHE B C 1
ATOM 1766 O O . PHE B 1 38 ? -18.531 8.531 8.461 1 98.44 38 PHE B O 1
ATOM 1773 N N . VAL B 1 39 ? -19.594 7.059 7.125 1 98.19 39 VAL B N 1
ATOM 1774 C CA . VAL B 1 39 ? -20.516 8.078 6.625 1 98.19 39 VAL B CA 1
ATOM 1775 C C . VAL B 1 39 ? -21.922 7.496 6.531 1 98.19 39 VAL B C 1
ATOM 1777 O O . VAL B 1 39 ? -22.578 7.586 5.484 1 98.19 39 VAL B O 1
ATOM 1780 N N . ASP B 1 40 ? -22.422 6.949 7.574 1 97.75 40 ASP B N 1
ATOM 1781 C CA . ASP B 1 40 ? -23.797 6.469 7.746 1 97.75 40 ASP B CA 1
ATOM 1782 C C . ASP B 1 40 ? -24.141 5.43 6.684 1 97.75 40 ASP B C 1
ATOM 1784 O O . ASP B 1 40 ? -25.203 5.512 6.051 1 97.75 40 ASP B O 1
ATOM 1788 N N . ASN B 1 41 ? -23.219 4.629 6.355 1 98.06 41 ASN B N 1
ATOM 1789 C CA . ASN B 1 41 ? -23.391 3.496 5.453 1 98.06 41 ASN B CA 1
ATOM 1790 C C . ASN B 1 41 ? -23.688 3.951 4.027 1 98.06 41 ASN B C 1
ATOM 1792 O O . ASN B 1 41 ? -24.266 3.203 3.24 1 98.06 41 ASN B O 1
ATOM 1796 N N . THR B 1 42 ? -23.359 5.199 3.701 1 98.56 42 THR B N 1
ATOM 1797 C CA . THR B 1 42 ? -23.438 5.656 2.318 1 98.56 42 THR B CA 1
ATOM 1798 C C . THR B 1 42 ? -22.5 4.836 1.431 1 98.56 42 THR B C 1
ATOM 1800 O O . THR B 1 42 ? -21.359 4.562 1.807 1 98.56 42 THR B O 1
ATOM 1803 N N . PRO B 1 43 ? -22.984 4.406 0.287 1 98.69 43 PRO B N 1
ATOM 1804 C CA . PRO B 1 43 ? -22.141 3.588 -0.583 1 98.69 43 PRO B CA 1
ATOM 1805 C C . PRO B 1 43 ? -20.891 4.332 -1.07 1 98.69 43 PRO B C 1
ATOM 1807 O O . PRO B 1 43 ? -20.984 5.488 -1.483 1 98.69 43 PRO B O 1
ATOM 1810 N N . ARG B 1 44 ? -19.75 3.711 -0.973 1 98.88 44 ARG B N 1
ATOM 1811 C CA . ARG B 1 44 ? -18.484 4.148 -1.532 1 98.88 44 ARG B CA 1
ATOM 1812 C C . ARG B 1 44 ? -17.781 3.012 -2.273 1 98.88 44 ARG B C 1
ATOM 1814 O O . ARG B 1 44 ? -18.062 1.839 -2.02 1 98.88 44 ARG B O 1
ATOM 1821 N N . SER B 1 45 ? -16.906 3.369 -3.229 1 98.88 45 SER B N 1
ATOM 1822 C CA . SER B 1 45 ? -16.047 2.348 -3.812 1 98.88 45 SER B CA 1
ATOM 1823 C C . SER B 1 45 ? -15.367 1.508 -2.732 1 98.88 45 SER B C 1
ATOM 1825 O O . SER B 1 45 ? -15.016 2.021 -1.669 1 98.88 45 SER B O 1
ATOM 1827 N N . LEU B 1 46 ? -15.211 0.265 -2.969 1 98.88 46 LEU B N 1
ATOM 1828 C CA . LEU B 1 46 ? -14.555 -0.64 -2.027 1 98.88 46 LEU B CA 1
ATOM 1829 C C . LEU B 1 46 ? -13.188 -0.108 -1.623 1 98.88 46 LEU B C 1
ATOM 1831 O O . LEU B 1 46 ? -12.812 -0.169 -0.449 1 98.88 46 LEU B O 1
ATOM 1835 N N . SER B 1 47 ? -12.484 0.394 -2.619 1 98.94 47 SER B N 1
ATOM 1836 C CA . SER B 1 47 ? -11.164 0.964 -2.371 1 98.94 47 SER B CA 1
ATOM 1837 C C . SER B 1 47 ? -10.68 1.785 -3.564 1 98.94 47 SER B C 1
ATOM 1839 O O . SER B 1 47 ? -11.219 1.662 -4.664 1 98.94 47 SER B O 1
ATOM 1841 N N . THR B 1 48 ? -9.727 2.633 -3.369 1 98.94 48 THR B N 1
ATOM 1842 C CA . THR B 1 48 ? -8.961 3.336 -4.395 1 98.94 48 THR B CA 1
ATOM 1843 C C . THR B 1 48 ? -7.477 3.346 -4.055 1 98.94 48 THR B C 1
ATOM 1845 O O . THR B 1 48 ? -7.098 3.139 -2.9 1 98.94 48 THR B O 1
ATOM 1848 N N . SER B 1 49 ? -6.656 3.543 -5.016 1 98.88 49 SER B N 1
ATOM 1849 C CA . SER B 1 49 ? -5.234 3.75 -4.762 1 98.88 49 SER B CA 1
ATOM 1850 C C . SER B 1 49 ? -4.668 4.848 -5.656 1 98.88 49 SER B C 1
ATOM 1852 O O . SER B 1 49 ? -5.195 5.109 -6.738 1 98.88 49 SER B O 1
ATOM 1854 N N . ILE B 1 50 ? -3.625 5.496 -5.223 1 98.75 50 ILE B N 1
ATOM 1855 C CA . ILE B 1 50 ? -2.869 6.477 -5.996 1 98.75 50 ILE B CA 1
ATOM 1856 C C . ILE B 1 50 ? -1.373 6.262 -5.777 1 98.75 50 ILE B C 1
ATOM 1858 O O . ILE B 1 50 ? -0.963 5.688 -4.766 1 98.75 50 ILE B O 1
ATOM 1862 N N . TYR B 1 51 ? -0.59 6.676 -6.738 1 98.81 51 TYR B N 1
ATOM 1863 C CA . TYR B 1 51 ? 0.777 7.094 -6.449 1 98.81 51 TYR B CA 1
ATOM 1864 C C . TYR B 1 51 ? 0.813 8.531 -5.941 1 98.81 51 TYR B C 1
ATOM 1866 O O . TYR B 1 51 ? 0.057 9.383 -6.414 1 98.81 51 TYR B O 1
ATOM 1874 N N . TYR B 1 52 ? 1.606 8.828 -5.047 1 98.75 52 TYR B N 1
ATOM 1875 C CA . TYR B 1 52 ? 1.867 10.172 -4.555 1 98.75 52 TYR B CA 1
ATOM 1876 C C . TYR B 1 52 ? 3.363 10.414 -4.387 1 98.75 52 TYR B C 1
ATOM 1878 O O . TYR B 1 52 ? 4.07 9.578 -3.818 1 98.75 52 TYR B O 1
ATOM 1886 N N . LEU B 1 53 ? 3.826 11.523 -4.945 1 98.75 53 LEU B N 1
ATOM 1887 C CA . LEU B 1 53 ? 5.25 11.836 -4.992 1 98.75 53 LEU B CA 1
ATOM 1888 C C . LEU B 1 53 ? 5.504 13.266 -4.512 1 98.75 53 LEU B C 1
ATOM 1890 O O . LEU B 1 53 ? 4.918 14.211 -5.031 1 98.75 53 LEU B O 1
ATOM 1894 N N . LEU B 1 54 ? 6.336 13.375 -3.512 1 98.69 54 LEU B N 1
ATOM 1895 C CA . LEU B 1 54 ? 6.895 14.672 -3.146 1 98.69 54 LEU B CA 1
ATOM 1896 C C . LEU B 1 54 ? 8.273 14.867 -3.766 1 98.69 54 LEU B C 1
ATOM 1898 O O . LEU B 1 54 ? 9.094 13.945 -3.771 1 98.69 54 LEU B O 1
ATOM 1902 N N . THR B 1 55 ? 8.531 16.031 -4.301 1 98.38 55 THR B N 1
ATOM 1903 C CA . THR B 1 55 ? 9.805 16.391 -4.91 1 98.38 55 THR B CA 1
ATOM 1904 C C . THR B 1 55 ? 10.398 17.625 -4.242 1 98.38 55 THR B C 1
ATOM 1906 O O . THR B 1 55 ? 9.727 18.297 -3.465 1 98.38 55 THR B O 1
ATOM 1909 N N . ALA B 1 56 ? 11.672 17.859 -4.543 1 97.31 56 ALA B N 1
ATOM 1910 C CA . ALA B 1 56 ? 12.344 19.031 -3.979 1 97.31 56 ALA B CA 1
ATOM 1911 C C . ALA B 1 56 ? 11.656 20.312 -4.406 1 97.31 56 ALA B C 1
ATOM 1913 O O . ALA B 1 56 ? 11.617 21.297 -3.652 1 97.31 56 ALA B O 1
ATOM 1914 N N . ASP B 1 57 ? 11.031 20.359 -5.555 1 95.31 57 ASP B N 1
ATOM 1915 C CA . ASP B 1 57 ? 10.367 21.562 -6.059 1 95.31 57 ASP B CA 1
ATOM 1916 C C . ASP B 1 57 ? 8.93 21.641 -5.551 1 95.31 57 ASP B C 1
ATOM 1918 O O . ASP B 1 57 ? 8.281 22.688 -5.672 1 95.31 57 ASP B O 1
ATOM 1922 N N . SER B 1 58 ? 8.406 20.641 -5.082 1 96.25 58 SER B N 1
ATOM 1923 C CA . SER B 1 58 ? 7.105 20.547 -4.434 1 96.25 58 SER B CA 1
ATOM 1924 C C . SER B 1 58 ? 7.168 19.672 -3.186 1 96.25 58 SER B C 1
ATOM 1926 O O . SER B 1 58 ? 6.621 18.562 -3.168 1 96.25 58 SER B O 1
ATOM 1928 N N . PRO B 1 59 ? 7.762 20.172 -2.162 1 96.5 59 PRO B N 1
ATOM 1929 C CA . PRO B 1 59 ? 8.266 19.344 -1.072 1 96.5 59 PRO B CA 1
ATOM 1930 C C . PRO B 1 59 ? 7.227 19.094 0.017 1 96.5 59 PRO B C 1
ATOM 1932 O O . PRO B 1 59 ? 7.484 18.359 0.969 1 96.5 59 PRO B O 1
ATOM 1935 N N . SER B 1 60 ? 6.023 19.719 -0.077 1 95 60 SER B N 1
ATOM 1936 C CA . SER B 1 60 ? 5.066 19.562 1.012 1 95 60 SER B CA 1
ATOM 1937 C C . SER B 1 60 ? 3.635 19.516 0.484 1 95 60 SER B C 1
ATOM 1939 O O . SER B 1 60 ? 3.324 20.125 -0.542 1 95 60 SER B O 1
ATOM 1941 N N . GLY B 1 61 ? 2.834 18.766 1.211 1 93.44 61 GLY B N 1
ATOM 1942 C CA . GLY B 1 61 ? 1.395 18.828 1.015 1 93.44 61 GLY B CA 1
ATOM 1943 C C . GLY B 1 61 ? 0.723 19.875 1.897 1 93.44 61 GLY B C 1
ATOM 1944 O O . GLY B 1 61 ? 1.378 20.797 2.391 1 93.44 61 GLY B O 1
ATOM 1945 N N . VAL B 1 62 ? -0.623 19.766 1.95 1 94.44 62 VAL B N 1
ATOM 1946 C CA . VAL B 1 62 ? -1.432 20.609 2.82 1 94.44 62 VAL B CA 1
ATOM 1947 C C . VAL B 1 62 ? -2.264 19.734 3.76 1 94.44 62 VAL B C 1
ATOM 1949 O O . VAL B 1 62 ? -2.57 18.594 3.443 1 94.44 62 VAL B O 1
ATOM 1952 N N . ILE B 1 63 ? -2.576 20.344 4.887 1 96.06 63 ILE B N 1
ATOM 1953 C CA . ILE B 1 63 ? -3.291 19.562 5.895 1 96.06 63 ILE B CA 1
ATOM 1954 C C . ILE B 1 63 ? -4.688 19.219 5.383 1 96.06 63 ILE B C 1
ATOM 1956 O O . ILE B 1 63 ? -5.441 20.094 4.969 1 96.06 63 ILE B O 1
ATOM 1960 N N . HIS B 1 64 ? -5.016 17.938 5.449 1 97 64 HIS B N 1
ATOM 1961 C CA . HIS B 1 64 ? -6.316 17.438 5.012 1 97 64 HIS B CA 1
ATOM 1962 C C . HIS B 1 64 ? -6.734 16.203 5.805 1 97 64 HIS B C 1
ATOM 1964 O O . HIS B 1 64 ? -5.93 15.641 6.547 1 97 64 HIS B O 1
ATOM 1970 N N . MET B 1 65 ? -7.965 15.891 5.695 1 97.19 65 MET B N 1
ATOM 1971 C CA . MET B 1 65 ? -8.555 14.75 6.398 1 97.19 65 MET B CA 1
ATOM 1972 C C . MET B 1 65 ? -9.453 13.945 5.473 1 97.19 65 MET B C 1
ATOM 1974 O O . MET B 1 65 ? -10.156 14.508 4.633 1 97.19 65 MET B O 1
ATOM 1978 N N . ASN B 1 66 ? -9.383 12.609 5.566 1 97.81 66 ASN B N 1
ATOM 1979 C CA . ASN B 1 66 ? -10.336 11.688 4.953 1 97.81 66 ASN B CA 1
ATOM 1980 C C . ASN B 1 66 ? -11.117 10.914 6.008 1 97.81 66 ASN B C 1
ATOM 1982 O O . ASN B 1 66 ? -10.578 10.555 7.055 1 97.81 66 ASN B O 1
ATOM 1986 N N . LYS B 1 67 ? -12.375 10.695 5.723 1 98.31 67 LYS B N 1
ATOM 1987 C CA . LYS B 1 67 ? -13.141 9.82 6.605 1 98.31 67 LYS B CA 1
ATOM 1988 C C . LYS B 1 67 ? -12.75 8.359 6.422 1 98.31 67 LYS B C 1
ATOM 1990 O O . LYS B 1 67 ? -12.828 7.566 7.359 1 98.31 67 LYS B O 1
ATOM 1995 N N . SER B 1 68 ? -12.305 7.996 5.242 1 98.75 68 SER B N 1
ATOM 1996 C CA . SER B 1 68 ? -11.805 6.648 4.984 1 98.75 68 SER B CA 1
ATOM 1997 C C . SER B 1 68 ? -10.438 6.438 5.629 1 98.75 68 SER B C 1
ATOM 1999 O O . SER B 1 68 ? -9.766 7.398 6 1 98.75 68 SER B O 1
ATOM 2001 N N . VAL B 1 69 ? -10.102 5.172 5.812 1 98.75 69 VAL B N 1
ATOM 2002 C CA . VAL B 1 69 ? -8.773 4.773 6.273 1 98.75 69 VAL B CA 1
ATOM 2003 C C . VAL B 1 69 ? -7.793 4.801 5.102 1 98.75 69 VAL B C 1
ATOM 2005 O O . VAL B 1 69 ? -8.141 4.422 3.982 1 98.75 69 VAL B O 1
ATOM 2008 N N . THR B 1 70 ? -6.602 5.266 5.367 1 98.88 70 THR B N 1
ATOM 2009 C CA . THR B 1 70 ? -5.609 5.328 4.301 1 98.88 70 THR B CA 1
ATOM 2010 C C . THR B 1 70 ? -4.344 4.57 4.691 1 98.88 70 THR B C 1
ATOM 2012 O O . THR B 1 70 ? -3.768 4.816 5.754 1 98.88 70 THR B O 1
ATOM 2015 N N . TYR B 1 71 ? -3.902 3.604 3.936 1 98.94 71 TY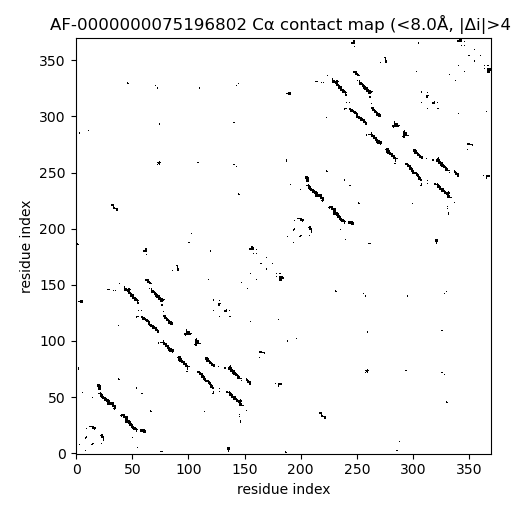R B N 1
ATOM 2016 C CA . TYR B 1 71 ? -2.592 2.973 4.023 1 98.94 71 TYR B CA 1
ATOM 2017 C C . TYR B 1 71 ? -1.567 3.725 3.182 1 98.94 71 TYR B C 1
ATOM 2019 O O . TYR B 1 71 ? -1.722 3.844 1.964 1 98.94 71 TYR B O 1
ATOM 2027 N N . HIS B 1 72 ? -0.553 4.305 3.752 1 98.94 72 HIS B N 1
ATOM 2028 C CA . HIS B 1 72 ? 0.578 4.895 3.047 1 98.94 72 HIS B CA 1
ATOM 2029 C C . HIS B 1 72 ? 1.756 3.928 2.984 1 98.94 72 HIS B C 1
ATOM 2031 O O . HIS B 1 72 ? 2.338 3.584 4.016 1 98.94 72 HIS B O 1
ATOM 2037 N N . VAL B 1 73 ? 2.143 3.52 1.821 1 98.94 73 VAL B N 1
ATOM 2038 C CA . VAL B 1 73 ? 3.17 2.492 1.668 1 98.94 73 VAL B CA 1
ATOM 2039 C C . VAL B 1 73 ? 4.367 3.07 0.919 1 98.94 73 VAL B C 1
ATOM 2041 O O . VAL B 1 73 ? 4.23 3.566 -0.201 1 98.94 73 VAL B O 1
ATOM 2044 N N . LEU B 1 74 ? 5.527 2.965 1.446 1 98.81 74 LEU B N 1
ATOM 2045 C CA . LEU B 1 74 ? 6.734 3.615 0.955 1 98.81 74 LEU B CA 1
ATOM 2046 C C . LEU B 1 74 ? 7.352 2.822 -0.193 1 98.81 74 LEU B C 1
ATOM 2048 O O . LEU B 1 74 ? 7.562 1.613 -0.074 1 98.81 74 LEU B O 1
ATOM 2052 N N . HIS B 1 75 ? 7.648 3.5 -1.272 1 98.56 75 HIS B N 1
ATOM 2053 C CA . HIS B 1 75 ? 8.469 2.936 -2.336 1 98.56 75 HIS B CA 1
ATOM 2054 C C . HIS B 1 75 ? 9.922 3.371 -2.199 1 98.56 75 HIS B C 1
ATOM 2056 O O . HIS B 1 75 ? 10.836 2.545 -2.299 1 98.56 75 HIS B O 1
ATOM 2062 N N . GLN B 1 76 ? 10.125 4.703 -2.033 1 98.19 76 GLN B N 1
ATOM 2063 C CA . GLN B 1 76 ? 11.477 5.238 -1.936 1 98.19 76 GLN B CA 1
ATOM 2064 C C . GLN B 1 76 ? 11.484 6.59 -1.227 1 98.19 76 GLN B C 1
ATOM 2066 O O . GLN B 1 76 ? 10.453 7.266 -1.158 1 98.19 76 GLN B O 1
ATOM 2071 N N . GLY B 1 77 ? 12.625 6.93 -0.717 1 97.81 77 GLY B N 1
ATOM 2072 C CA . GLY B 1 77 ? 12.812 8.219 -0.073 1 97.81 77 GLY B CA 1
ATOM 2073 C C . GLY B 1 77 ? 12.258 8.266 1.338 1 97.81 77 GLY B C 1
ATOM 2074 O O . GLY B 1 77 ? 12.094 7.23 1.982 1 97.81 77 GLY B O 1
ATOM 2075 N N . ARG B 1 78 ? 12.125 9.523 1.812 1 98.38 78 ARG B N 1
ATOM 2076 C CA . ARG B 1 78 ? 11.625 9.781 3.158 1 98.38 78 ARG B CA 1
ATOM 2077 C C . ARG B 1 78 ? 10.672 10.977 3.17 1 98.38 78 ARG B C 1
ATOM 2079 O O . ARG B 1 78 ? 10.844 11.922 2.395 1 98.38 78 ARG B O 1
ATOM 2086 N N . ALA B 1 79 ? 9.742 10.906 3.975 1 98.56 79 ALA B N 1
ATOM 2087 C CA . ALA B 1 79 ? 8.836 12.023 4.223 1 98.56 79 ALA B CA 1
ATOM 2088 C C . ALA B 1 79 ? 8.375 12.055 5.676 1 98.56 79 ALA B C 1
ATOM 2090 O O . ALA B 1 79 ? 8.242 11 6.312 1 98.56 79 ALA B O 1
ATOM 2091 N N . GLU B 1 80 ? 8.203 13.219 6.16 1 98.44 80 GLU B N 1
ATOM 2092 C CA . GLU B 1 80 ? 7.645 13.43 7.492 1 98.44 80 GLU B CA 1
ATOM 2093 C C . GLU B 1 80 ? 6.141 13.688 7.426 1 98.44 80 GLU B C 1
ATOM 2095 O O . GLU B 1 80 ? 5.684 14.508 6.629 1 98.44 80 GLU B O 1
ATOM 2100 N N . TYR B 1 81 ? 5.387 12.953 8.195 1 98.25 81 TYR B N 1
ATOM 2101 C CA . TYR B 1 81 ? 3.951 13.18 8.336 1 98.25 81 TYR B CA 1
ATOM 2102 C C . TYR B 1 81 ? 3.629 13.789 9.695 1 98.25 81 TYR B C 1
ATOM 2104 O O . TYR B 1 81 ? 4.113 13.32 10.727 1 98.25 81 TYR B O 1
ATOM 2112 N N . THR B 1 82 ? 2.879 14.836 9.695 1 96.81 82 THR B N 1
ATOM 2113 C CA . THR B 1 82 ? 2.24 15.352 10.906 1 96.81 82 THR B CA 1
ATOM 2114 C C . THR B 1 82 ? 0.784 14.898 10.977 1 96.81 82 THR B C 1
ATOM 2116 O O . THR B 1 82 ? 0.009 15.125 10.047 1 96.81 82 THR B O 1
ATOM 2119 N N . LEU B 1 83 ? 0.479 14.242 12.023 1 97.75 83 LEU B N 1
ATOM 2120 C CA . LEU B 1 83 ? -0.875 13.766 12.266 1 97.75 83 LEU B CA 1
ATOM 2121 C C . LEU B 1 83 ? -1.526 14.531 13.414 1 97.75 83 LEU B C 1
ATOM 2123 O O . LEU B 1 83 ? -0.908 14.742 14.461 1 97.75 83 LEU B O 1
ATOM 2127 N N . ILE B 1 84 ? -2.732 15 13.188 1 96.25 84 ILE B N 1
ATOM 2128 C CA . ILE B 1 84 ? -3.52 15.695 14.203 1 96.25 84 ILE B CA 1
ATOM 2129 C C . ILE B 1 84 ? -4.824 14.945 14.453 1 96.25 84 ILE B C 1
ATOM 2131 O O . ILE B 1 84 ? -5.73 14.961 13.617 1 96.25 84 ILE B O 1
ATOM 2135 N N . THR B 1 85 ? -4.906 14.297 15.562 1 96.88 85 THR B N 1
ATOM 2136 C CA . THR B 1 85 ? -6.09 13.523 15.922 1 96.88 85 THR B CA 1
ATOM 2137 C C . THR B 1 85 ? -6.996 14.328 16.859 1 96.88 85 THR B C 1
ATOM 2139 O O . THR B 1 85 ? -6.629 14.609 18 1 96.88 85 THR B O 1
ATOM 2142 N N . PRO B 1 86 ? -8.133 14.633 16.344 1 94.69 86 PRO B N 1
ATOM 2143 C CA . PRO B 1 86 ? -9.062 15.352 17.234 1 94.69 86 PRO B CA 1
ATOM 2144 C C . PRO B 1 86 ? -9.477 14.531 18.453 1 94.69 86 PRO B C 1
ATOM 2146 O O . PRO B 1 86 ? -9.641 13.312 18.344 1 94.69 86 PRO B O 1
ATOM 2149 N N . ARG B 1 87 ? -9.586 15.234 19.562 1 90.31 87 ARG B N 1
ATOM 2150 C CA . ARG B 1 87 ? -10.07 14.648 20.812 1 90.31 87 ARG B CA 1
ATOM 2151 C C . ARG B 1 87 ? -11.227 15.453 21.375 1 90.31 87 ARG B C 1
ATOM 2153 O O . ARG B 1 87 ? -11.07 16.625 21.703 1 90.31 87 ARG B O 1
ATOM 2160 N N . PRO B 1 88 ? -12.305 14.836 21.453 1 83.06 88 PRO B N 1
ATOM 2161 C CA . PRO B 1 88 ? -13.414 15.602 22.031 1 83.06 88 PRO B CA 1
ATOM 2162 C C . PRO B 1 88 ? -13.102 16.156 23.422 1 83.06 88 PRO B C 1
ATOM 2164 O O . PRO B 1 88 ? -12.711 15.391 24.312 1 83.06 88 PRO B O 1
ATOM 2167 N N . GLY B 1 89 ? -13.25 17.422 23.562 1 80.44 89 GLY B N 1
ATOM 2168 C CA . GLY B 1 89 ? -13.117 18.062 24.859 1 80.44 89 GLY B CA 1
ATOM 2169 C C . GLY B 1 89 ? -11.68 18.188 25.328 1 80.44 89 GLY B C 1
ATOM 2170 O O . GLY B 1 89 ? -11.422 18.5 26.484 1 80.44 89 GLY B O 1
ATOM 2171 N N . ALA B 1 90 ? -10.812 17.734 24.609 1 85.06 90 ALA B N 1
ATOM 2172 C CA . ALA B 1 90 ? -9.398 17.812 24.938 1 85.06 90 ALA B CA 1
ATOM 2173 C C . ALA B 1 90 ? -8.578 18.297 23.75 1 85.06 90 ALA B C 1
ATOM 2175 O O . ALA B 1 90 ? -9.047 18.266 22.609 1 85.06 90 ALA B O 1
ATOM 2176 N N . PRO B 1 91 ? -7.445 18.875 24.031 1 85.19 91 PRO B N 1
ATOM 2177 C CA . PRO B 1 91 ? -6.578 19.234 22.906 1 85.19 91 PRO B CA 1
ATOM 2178 C C . PRO B 1 91 ? -6.305 18.047 21.984 1 85.19 91 PRO B C 1
ATOM 2180 O O . PRO B 1 91 ? -6.203 16.906 22.438 1 85.19 91 PRO B O 1
ATOM 2183 N N . PRO B 1 92 ? -6.223 18.328 20.703 1 93.06 92 PRO B N 1
ATOM 2184 C CA . PRO B 1 92 ? -5.895 17.219 19.797 1 93.06 92 PRO B CA 1
ATOM 2185 C C . PRO B 1 92 ? -4.527 16.609 20.078 1 93.06 92 PRO B C 1
ATOM 2187 O O . PRO B 1 92 ? -3.664 17.266 20.672 1 93.06 92 PRO B O 1
ATOM 2190 N N . GLU B 1 93 ? -4.391 15.398 19.75 1 93.81 93 GLU B N 1
ATOM 2191 C CA . GLU B 1 93 ? -3.082 14.75 19.781 1 93.81 93 GLU B CA 1
ATOM 2192 C C . GLU B 1 93 ? -2.307 15 18.484 1 93.81 93 GLU B C 1
ATOM 2194 O O . GLU B 1 93 ? -2.836 14.805 17.391 1 93.81 93 GLU B O 1
ATOM 2199 N N . ILE B 1 94 ? -1.067 15.469 18.656 1 93.38 94 ILE B N 1
ATOM 2200 C CA . ILE B 1 94 ? -0.218 15.719 17.5 1 93.38 94 ILE B CA 1
ATOM 2201 C C . ILE B 1 94 ? 0.956 14.742 17.5 1 93.38 94 ILE B C 1
ATOM 2203 O O . ILE B 1 94 ? 1.646 14.594 18.5 1 93.38 94 ILE B O 1
ATOM 2207 N N . GLU B 1 95 ? 1.138 14.086 16.406 1 95.62 95 GLU B N 1
ATOM 2208 C CA . GLU B 1 95 ? 2.244 13.148 16.234 1 95.62 95 GLU B CA 1
ATOM 2209 C C . GLU B 1 95 ? 2.99 13.391 14.93 1 95.62 95 GLU B C 1
ATOM 2211 O O . GLU B 1 95 ? 2.396 13.836 13.945 1 95.62 95 GLU B O 1
ATOM 2216 N N . THR B 1 96 ? 4.27 13.18 15 1 96.12 96 THR B N 1
ATOM 2217 C CA . THR B 1 96 ? 5.078 13.203 13.789 1 96.12 96 THR B CA 1
ATOM 2218 C C . THR B 1 96 ? 5.672 11.82 13.508 1 96.12 96 THR B C 1
ATOM 2220 O O . THR B 1 96 ? 6.219 11.18 14.406 1 96.12 96 THR B O 1
ATOM 2223 N N . VAL B 1 97 ? 5.539 11.398 12.344 1 98.25 97 VAL B N 1
ATOM 2224 C CA . VAL B 1 97 ? 6.047 10.102 11.906 1 98.25 97 VAL B CA 1
ATOM 2225 C C . VAL B 1 97 ? 6.91 10.281 10.656 1 98.25 97 VAL B C 1
ATOM 2227 O O . VAL B 1 97 ? 6.547 11.039 9.75 1 98.25 97 VAL B O 1
ATOM 2230 N N . ILE B 1 98 ? 8.078 9.672 10.648 1 98.75 98 ILE B N 1
ATOM 2231 C CA . ILE B 1 98 ? 8.898 9.695 9.438 1 98.75 98 ILE B CA 1
ATOM 2232 C C . ILE B 1 98 ? 8.719 8.383 8.672 1 98.75 98 ILE B C 1
ATOM 2234 O O . ILE B 1 98 ? 9.008 7.309 9.203 1 98.75 98 ILE B O 1
ATOM 2238 N N . MET B 1 99 ? 8.227 8.492 7.477 1 98.69 99 MET B N 1
ATOM 2239 C CA . MET B 1 99 ? 8.281 7.344 6.574 1 98.69 99 MET B CA 1
ATOM 2240 C C . MET B 1 99 ? 9.672 7.195 5.969 1 98.69 99 MET B C 1
ATOM 2242 O O . MET B 1 99 ? 10.219 8.156 5.418 1 98.69 99 MET B O 1
ATOM 2246 N N . GLY B 1 100 ? 10.234 6.109 6.094 1 98.25 100 GLY B N 1
ATOM 2247 C CA . GLY B 1 100 ? 11.57 5.754 5.652 1 98.25 100 GLY B CA 1
ATOM 2248 C C . GLY B 1 100 ? 11.953 4.324 5.988 1 98.25 100 GLY B C 1
ATOM 2249 O O . GLY B 1 100 ? 11.109 3.539 6.426 1 98.25 100 GLY B O 1
ATOM 2250 N N . THR B 1 101 ? 13.211 3.988 5.816 1 97.56 101 THR B N 1
ATOM 2251 C CA . THR B 1 101 ? 13.602 2.586 5.914 1 97.56 101 THR B CA 1
ATOM 2252 C C . THR B 1 101 ? 14.453 2.35 7.16 1 97.56 101 THR B C 1
ATOM 2254 O O . THR B 1 101 ? 14.781 1.206 7.488 1 97.56 101 THR B O 1
ATOM 2257 N N . ASN B 1 102 ? 14.758 3.346 7.922 1 96.25 102 ASN B N 1
ATOM 2258 C CA . ASN B 1 102 ? 15.625 3.197 9.086 1 96.25 102 ASN B CA 1
ATOM 2259 C C . ASN B 1 102 ? 14.82 2.936 10.352 1 96.25 102 ASN B C 1
ATOM 2261 O O . ASN B 1 102 ? 14.508 3.867 11.102 1 96.25 102 ASN B O 1
ATOM 2265 N N . THR B 1 103 ? 14.625 1.736 10.648 1 94.62 103 THR B N 1
ATOM 2266 C CA . THR B 1 103 ? 13.805 1.358 11.797 1 94.62 103 THR B CA 1
ATOM 2267 C C . THR B 1 103 ? 14.469 1.779 13.102 1 94.62 103 THR B C 1
ATOM 2269 O O . THR B 1 103 ? 13.789 2.117 14.07 1 94.62 103 THR B O 1
ATOM 2272 N N . ASP B 1 104 ? 15.789 1.766 13.156 1 94.19 104 ASP B N 1
ATOM 2273 C CA . ASP B 1 104 ? 16.531 2.154 14.359 1 94.19 104 ASP B CA 1
ATOM 2274 C C . ASP B 1 104 ? 16.234 3.607 14.734 1 94.19 104 ASP B C 1
ATOM 2276 O O . ASP B 1 104 ? 16.312 3.979 15.906 1 94.19 104 ASP B O 1
ATOM 2280 N N . LYS B 1 105 ? 15.875 4.375 13.781 1 96.38 105 LYS B N 1
ATOM 2281 C CA . LYS B 1 105 ? 15.562 5.781 14.023 1 96.38 105 LYS B CA 1
ATOM 2282 C C . LYS B 1 105 ? 14.055 5.992 14.172 1 96.38 105 LYS B C 1
ATOM 2284 O O . LYS B 1 105 ? 13.578 7.129 14.164 1 96.38 105 LYS B O 1
ATOM 2289 N N . GLY B 1 106 ? 13.32 4.895 14.141 1 97.12 106 GLY B N 1
ATOM 2290 C CA . GLY B 1 106 ? 11.883 4.984 14.336 1 97.12 106 GLY B CA 1
ATOM 2291 C C . GLY B 1 106 ? 11.117 5.223 13.047 1 97.12 106 GLY B C 1
ATOM 2292 O O . GLY B 1 106 ? 9.922 5.523 13.078 1 97.12 106 GLY B O 1
ATOM 2293 N N . GLU B 1 107 ? 11.773 5.156 11.906 1 98.31 107 GLU B N 1
ATOM 2294 C CA . GLU B 1 107 ? 11.094 5.328 10.617 1 98.31 107 GLU B CA 1
ATOM 2295 C C . GLU B 1 107 ? 10.227 4.117 10.289 1 98.31 107 GLU B C 1
ATOM 2297 O O . GLU B 1 107 ? 10.469 3.018 10.789 1 98.31 107 GLU B O 1
ATOM 2302 N N . THR B 1 108 ? 9.203 4.371 9.461 1 98.56 108 THR B N 1
ATOM 2303 C CA . THR B 1 108 ? 8.32 3.273 9.094 1 98.56 108 THR B CA 1
ATOM 2304 C C . THR B 1 108 ? 8.094 3.238 7.586 1 98.56 108 THR B C 1
ATOM 2306 O O . THR B 1 108 ? 8.078 4.281 6.934 1 98.56 108 THR B O 1
ATOM 2309 N N . ARG B 1 109 ? 7.902 2.025 7.055 1 98.44 109 ARG B N 1
ATOM 2310 C CA . ARG B 1 109 ? 7.617 1.82 5.641 1 98.44 109 ARG B CA 1
ATOM 2311 C C . ARG B 1 109 ? 6.117 1.89 5.371 1 98.44 109 ARG B C 1
ATOM 2313 O O . ARG B 1 109 ? 5.695 2.053 4.223 1 98.44 109 ARG B O 1
ATOM 2320 N N . LEU B 1 110 ? 5.348 1.657 6.375 1 98.88 110 LEU B N 1
ATOM 2321 C CA . LEU B 1 110 ? 3.893 1.624 6.281 1 98.88 110 LEU B CA 1
ATOM 2322 C C . LEU B 1 110 ? 3.26 2.506 7.355 1 98.88 110 LEU B C 1
ATOM 2324 O O . LEU B 1 110 ? 3.473 2.285 8.547 1 98.88 110 LEU B O 1
ATOM 2328 N N . LEU B 1 111 ? 2.535 3.518 6.953 1 98.88 111 LEU B N 1
ATOM 2329 C CA . LEU B 1 111 ? 1.813 4.398 7.863 1 98.88 111 LEU B CA 1
ATOM 2330 C C . LEU B 1 111 ? 0.307 4.273 7.66 1 98.88 111 LEU B C 1
ATOM 2332 O O . LEU B 1 111 ? -0.195 4.48 6.555 1 98.88 111 LEU B O 1
ATOM 2336 N N . LEU B 1 112 ? -0.398 3.889 8.641 1 98.88 112 LEU B N 1
ATOM 2337 C CA . LEU B 1 112 ? -1.855 3.822 8.641 1 98.88 112 LEU B CA 1
ATOM 2338 C C . LEU B 1 112 ? -2.457 5.07 9.281 1 98.88 112 LEU B C 1
ATOM 2340 O O . LEU B 1 112 ? -2.092 5.438 10.398 1 98.88 112 LEU B O 1
ATOM 2344 N N . VAL B 1 113 ? -3.293 5.746 8.586 1 98.81 113 VAL B N 1
ATOM 2345 C CA . VAL B 1 113 ? -4.016 6.898 9.109 1 98.81 113 VAL B CA 1
ATOM 2346 C C . VAL B 1 113 ? -5.508 6.59 9.172 1 98.81 113 VAL B C 1
ATOM 2348 O O . VAL B 1 113 ? -6.129 6.289 8.148 1 98.81 113 VAL B O 1
ATOM 2351 N N . GLY B 1 114 ? -6.086 6.648 10.289 1 98.25 114 GLY B N 1
ATOM 2352 C CA . GLY B 1 114 ? -7.477 6.281 10.508 1 98.25 114 GLY B CA 1
ATOM 2353 C C . GLY B 1 114 ? -8.445 7.391 10.148 1 98.25 114 GLY B C 1
ATOM 2354 O O . GLY B 1 114 ? -8.039 8.445 9.656 1 98.25 114 GLY B O 1
ATOM 2355 N N . THR B 1 115 ? -9.727 7.105 10.383 1 98 115 THR B N 1
ATOM 2356 C CA . THR B 1 115 ? -10.812 8.023 10.086 1 98 115 THR B CA 1
ATOM 2357 C C . THR B 1 115 ? -10.688 9.305 10.914 1 98 115 THR B C 1
ATOM 2359 O O . THR B 1 115 ? -10.422 9.242 12.117 1 98 115 THR B O 1
ATOM 2362 N N . GLY B 1 116 ? -10.789 10.414 10.242 1 96.38 116 GLY B N 1
ATOM 2363 C CA . GLY B 1 116 ? -10.945 11.688 10.922 1 96.38 116 GLY B CA 1
ATOM 2364 C C . GLY B 1 116 ? -9.633 12.289 11.391 1 96.38 116 GLY B C 1
ATOM 2365 O O . GLY B 1 116 ? -9.617 13.312 12.078 1 96.38 116 GLY B O 1
ATOM 2366 N N . VAL B 1 117 ? -8.547 11.664 11.102 1 98.19 117 VAL B N 1
ATOM 2367 C CA . VAL B 1 117 ? -7.234 12.188 11.461 1 98.19 117 VAL B CA 1
ATOM 2368 C C . VAL B 1 117 ? -6.758 13.164 10.383 1 98.19 117 VAL B C 1
ATOM 2370 O O . VAL B 1 117 ? -6.766 12.836 9.195 1 98.19 117 VAL B O 1
ATOM 2373 N N . TRP B 1 118 ? -6.398 14.367 10.805 1 97.5 118 TRP B N 1
ATOM 2374 C CA . TRP B 1 118 ? -5.777 15.32 9.891 1 97.5 118 TRP B CA 1
ATOM 2375 C C . TRP B 1 118 ? -4.316 14.961 9.641 1 97.5 118 TRP B C 1
ATOM 2377 O O . TRP B 1 118 ? -3.611 14.531 10.555 1 97.5 118 TRP B O 1
ATOM 2387 N N . LYS B 1 119 ? -3.916 15.195 8.391 1 97.88 119 LYS B N 1
ATOM 2388 C CA . LYS B 1 119 ? -2.531 14.844 8.094 1 97.88 119 LYS B CA 1
ATOM 2389 C C . LYS B 1 119 ? -1.928 15.789 7.059 1 97.88 119 LYS B C 1
ATOM 2391 O O . LYS B 1 119 ? -2.65 16.375 6.25 1 97.88 119 LYS B O 1
ATOM 2396 N N . MET B 1 120 ? -0.634 15.906 7.102 1 95.44 120 MET B N 1
ATOM 2397 C CA . MET B 1 120 ? 0.17 16.531 6.051 1 95.44 120 MET B CA 1
ATOM 2398 C C . MET B 1 120 ? 1.536 15.859 5.945 1 95.44 120 MET B C 1
ATOM 2400 O O . MET B 1 120 ? 2.061 15.344 6.938 1 95.44 120 MET B O 1
ATOM 2404 N N . SER B 1 121 ? 2.025 15.859 4.789 1 96.94 121 SER B N 1
ATOM 2405 C CA . SER B 1 121 ? 3.35 15.297 4.551 1 96.94 121 SER B CA 1
ATOM 2406 C C . SER B 1 121 ? 4.312 16.344 4.008 1 96.94 121 SER B C 1
ATOM 2408 O O . SER B 1 121 ? 3.889 17.297 3.352 1 96.94 121 SER B O 1
ATOM 2410 N N . ARG B 1 122 ? 5.609 16.172 4.273 1 97.38 122 ARG B N 1
ATOM 2411 C CA . ARG B 1 122 ? 6.66 16.984 3.686 1 97.38 122 ARG B CA 1
ATOM 2412 C C . ARG B 1 122 ? 7.973 16.219 3.594 1 97.38 122 ARG B C 1
ATOM 2414 O O . ARG B 1 122 ? 8.219 15.305 4.379 1 97.38 122 ARG B O 1
ATOM 2421 N N . LEU B 1 123 ? 8.758 16.656 2.625 1 98.25 123 LEU B N 1
ATOM 2422 C CA . LEU B 1 123 ? 10.133 16.172 2.637 1 98.25 123 LEU B CA 1
ATOM 2423 C C . LEU B 1 123 ? 10.891 16.734 3.834 1 98.25 123 LEU B C 1
ATOM 2425 O O . LEU B 1 123 ? 10.617 17.844 4.285 1 98.25 123 LEU B O 1
ATOM 2429 N N . LEU B 1 124 ? 11.812 15.945 4.348 1 98 124 LEU B N 1
ATOM 2430 C CA . LEU B 1 124 ? 12.68 16.453 5.41 1 98 124 LEU B CA 1
ATOM 2431 C C . LEU B 1 124 ? 13.641 17.5 4.871 1 98 124 LEU B C 1
ATOM 2433 O O . LEU B 1 124 ? 14.273 17.312 3.832 1 98 124 LEU B O 1
ATOM 2437 N N . PRO B 1 125 ? 13.758 18.609 5.582 1 96.31 125 PRO B N 1
ATOM 2438 C CA . PRO B 1 125 ? 14.648 19.672 5.105 1 96.31 125 PRO B CA 1
ATOM 2439 C C . PRO B 1 125 ? 16.062 19.172 4.809 1 96.31 125 PRO B C 1
ATOM 2441 O O . PRO B 1 125 ? 16.656 19.562 3.805 1 96.31 125 PRO B O 1
ATOM 2444 N N . GLU B 1 126 ? 16.578 18.344 5.633 1 97.25 126 GLU B N 1
ATOM 2445 C CA . GLU B 1 126 ? 17.938 17.844 5.438 1 97.25 126 GLU B CA 1
ATOM 2446 C C . GLU B 1 126 ? 18.031 17 4.172 1 97.25 126 GLU B C 1
ATOM 2448 O O . GLU B 1 126 ? 19.078 16.922 3.537 1 97.25 126 GLU B O 1
ATOM 2453 N N . ASP B 1 127 ? 16.984 16.344 3.816 1 97 127 ASP B N 1
ATOM 2454 C CA . ASP B 1 127 ? 16.984 15.516 2.609 1 97 127 ASP B CA 1
ATOM 2455 C C . ASP B 1 127 ? 16.844 16.375 1.356 1 97 127 ASP B C 1
ATOM 2457 O O . ASP B 1 127 ? 17.391 16.047 0.305 1 97 127 ASP B O 1
ATOM 2461 N N . VAL B 1 128 ? 16.156 17.5 1.459 1 97.38 128 VAL B N 1
ATOM 2462 C CA . VAL B 1 128 ? 16.031 18.438 0.351 1 97.38 128 VAL B CA 1
ATOM 2463 C C . VAL B 1 128 ? 17.391 19.062 0.058 1 97.38 128 VAL B C 1
ATOM 2465 O O . VAL B 1 128 ? 17.734 19.297 -1.102 1 97.38 128 VAL B O 1
ATOM 2468 N N . GLU B 1 129 ? 18.172 19.281 1.067 1 97 129 GLU B N 1
ATOM 2469 C CA . GLU B 1 129 ? 19.469 19.938 0.945 1 97 129 GLU B CA 1
ATOM 2470 C C . GLU B 1 129 ? 20.531 18.969 0.404 1 97 129 GLU B C 1
ATOM 2472 O O . GLU B 1 129 ? 21.562 19.406 -0.122 1 97 129 GLU B O 1
ATOM 2477 N N . ASP B 1 130 ? 20.312 17.75 0.594 1 96.44 130 ASP B N 1
ATOM 2478 C CA . ASP B 1 130 ? 21.203 16.719 0.072 1 96.44 130 ASP B CA 1
ATOM 2479 C C . ASP B 1 130 ? 20.906 16.422 -1.396 1 96.44 130 ASP B C 1
ATOM 2481 O O . ASP B 1 130 ? 19.828 15.93 -1.73 1 96.44 130 ASP B O 1
ATOM 2485 N N . GLU B 1 131 ? 21.859 16.625 -2.223 1 95 131 GLU B N 1
ATOM 2486 C CA . GLU B 1 131 ? 21.656 16.547 -3.668 1 95 131 GLU B CA 1
ATOM 2487 C C . GLU B 1 131 ? 21.109 15.195 -4.09 1 95 131 GLU B C 1
ATOM 2489 O O . GLU B 1 131 ? 20.203 15.117 -4.918 1 95 131 GLU B O 1
ATOM 2494 N N . GLU B 1 132 ? 21.672 14.195 -3.604 1 94.44 132 GLU B N 1
ATOM 2495 C CA . GLU B 1 132 ? 21.25 12.852 -3.98 1 94.44 132 GLU B CA 1
ATOM 2496 C C . GLU B 1 132 ? 19.859 12.531 -3.449 1 94.44 132 GLU B C 1
ATOM 2498 O O . GLU B 1 132 ? 19.016 12.008 -4.18 1 94.44 132 GLU B O 1
ATOM 2503 N N . LYS B 1 133 ? 19.625 12.875 -2.213 1 95.12 133 LYS B N 1
ATOM 2504 C CA . LYS B 1 133 ? 18.328 12.594 -1.607 1 95.12 133 LYS B CA 1
ATOM 2505 C C . LYS B 1 133 ? 17.234 13.453 -2.238 1 95.12 133 LYS B C 1
ATOM 2507 O O . LYS B 1 133 ? 16.078 13.008 -2.359 1 95.12 133 LYS B O 1
ATOM 2512 N N . ALA B 1 134 ? 17.594 14.617 -2.611 1 96.5 134 ALA B N 1
ATOM 2513 C CA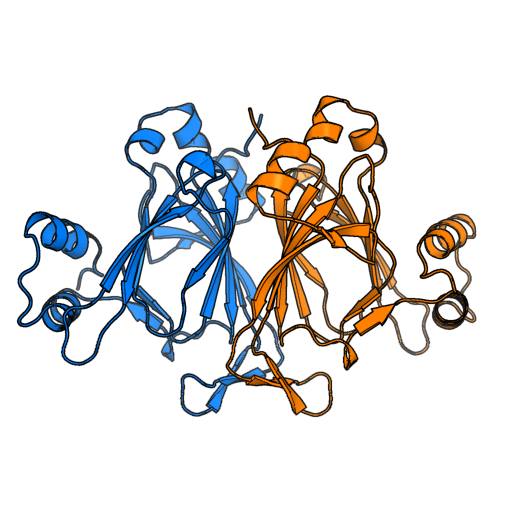 . ALA B 1 134 ? 16.641 15.484 -3.293 1 96.5 134 ALA B CA 1
ATOM 2514 C C . ALA B 1 134 ? 16.188 14.867 -4.605 1 96.5 134 ALA B C 1
ATOM 2516 O O . ALA B 1 134 ? 15.023 15.023 -5 1 96.5 134 ALA B O 1
ATOM 2517 N N . LYS B 1 135 ? 17.047 14.172 -5.254 1 96.75 135 LYS B N 1
ATOM 2518 C CA . LYS B 1 135 ? 16.703 13.523 -6.52 1 96.75 135 LYS B CA 1
ATOM 2519 C C . LYS B 1 135 ? 15.742 12.359 -6.297 1 96.75 135 LYS B C 1
ATOM 2521 O O . LYS B 1 135 ? 14.977 12 -7.195 1 96.75 135 LYS B O 1
ATOM 2526 N N . ALA B 1 136 ? 15.758 11.758 -5.125 1 96.94 136 ALA B N 1
ATOM 2527 C CA . ALA B 1 136 ? 14.906 10.609 -4.82 1 96.94 136 ALA B CA 1
ATOM 2528 C C . ALA B 1 136 ? 13.484 11.047 -4.492 1 96.94 136 ALA B C 1
ATOM 2530 O O . ALA B 1 136 ? 12.523 10.336 -4.805 1 96.94 136 ALA B O 1
ATOM 2531 N N . GLY B 1 137 ? 13.414 12.289 -3.842 1 98.19 137 GLY B N 1
ATOM 2532 C CA . GLY B 1 137 ? 12.102 12.648 -3.332 1 98.19 137 GLY B CA 1
ATOM 2533 C C . GLY B 1 137 ? 11.523 11.609 -2.395 1 98.19 137 GLY B C 1
ATOM 2534 O O . GLY B 1 137 ? 12.25 11 -1.604 1 98.19 137 GLY B O 1
ATOM 2535 N N . CYS B 1 138 ? 10.234 11.484 -2.383 1 98.62 138 CYS B N 1
ATOM 2536 C CA . CYS B 1 138 ? 9.523 10.445 -1.643 1 98.62 138 CYS B CA 1
ATOM 2537 C C . CYS B 1 138 ? 8.305 9.953 -2.416 1 98.62 138 CYS B C 1
ATOM 2539 O O . CYS B 1 138 ? 7.363 10.719 -2.643 1 98.62 138 CYS B O 1
ATOM 2541 N N . LEU B 1 139 ? 8.352 8.711 -2.852 1 98.75 139 LEU B N 1
ATOM 2542 C CA . LEU B 1 139 ? 7.242 8.078 -3.559 1 98.75 139 LEU B CA 1
ATOM 2543 C C . LEU B 1 139 ? 6.527 7.074 -2.66 1 98.75 139 LEU B C 1
ATOM 2545 O O . LEU B 1 139 ? 7.168 6.219 -2.041 1 98.75 139 LEU B O 1
ATOM 2549 N N . ILE B 1 140 ? 5.195 7.219 -2.615 1 98.88 140 ILE B N 1
ATOM 2550 C CA . ILE B 1 140 ? 4.391 6.258 -1.871 1 98.88 140 ILE B CA 1
ATOM 2551 C C . ILE B 1 140 ? 3.188 5.832 -2.711 1 98.88 140 ILE B C 1
ATOM 2553 O O . ILE B 1 140 ? 2.857 6.48 -3.707 1 98.88 140 ILE B O 1
ATOM 2557 N N . THR B 1 141 ? 2.604 4.711 -2.355 1 98.94 141 THR B N 1
ATOM 2558 C CA . THR B 1 141 ? 1.235 4.359 -2.719 1 98.94 141 THR B CA 1
ATOM 2559 C C . THR B 1 141 ? 0.282 4.621 -1.557 1 98.94 141 THR B C 1
ATOM 2561 O O . THR B 1 141 ? 0.599 4.316 -0.406 1 98.94 141 THR B O 1
ATOM 2564 N N . GLU B 1 142 ? -0.788 5.23 -1.823 1 98.81 142 GLU B N 1
ATOM 2565 C CA . GLU B 1 142 ? -1.893 5.312 -0.873 1 98.81 142 GLU B CA 1
ATOM 2566 C C . GLU B 1 142 ? -3.033 4.383 -1.27 1 98.81 142 GLU B C 1
ATOM 2568 O O . GLU B 1 142 ? -3.533 4.449 -2.395 1 98.81 142 GLU B O 1
ATOM 2573 N N . VAL B 1 143 ? -3.428 3.512 -0.407 1 98.94 143 VAL B N 1
ATOM 2574 C CA . VAL B 1 143 ? -4.652 2.734 -0.55 1 98.94 143 VAL B CA 1
ATOM 2575 C C . VAL B 1 143 ? -5.703 3.238 0.438 1 98.94 143 VAL B C 1
ATOM 2577 O O . VAL B 1 143 ? -5.469 3.248 1.649 1 98.94 143 VAL B O 1
ATOM 2580 N N . VAL B 1 144 ? -6.828 3.684 -0.082 1 98.94 144 VAL B N 1
ATOM 2581 C CA . VAL B 1 144 ? -7.898 4.27 0.722 1 98.94 144 VAL B CA 1
ATOM 2582 C C . VAL B 1 144 ? -9.086 3.307 0.785 1 98.94 144 VAL B C 1
ATOM 2584 O O . VAL B 1 144 ? -9.555 2.828 -0.248 1 98.94 144 VAL B O 1
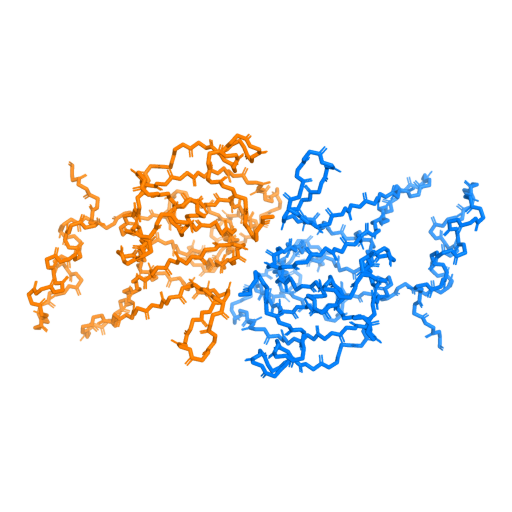ATOM 2587 N N . VAL B 1 145 ? -9.547 3.039 2.045 1 98.94 145 VAL B N 1
ATOM 2588 C CA . VAL B 1 145 ? -10.609 2.057 2.236 1 98.94 145 VAL B CA 1
ATOM 2589 C C . VAL B 1 145 ? -11.617 2.58 3.256 1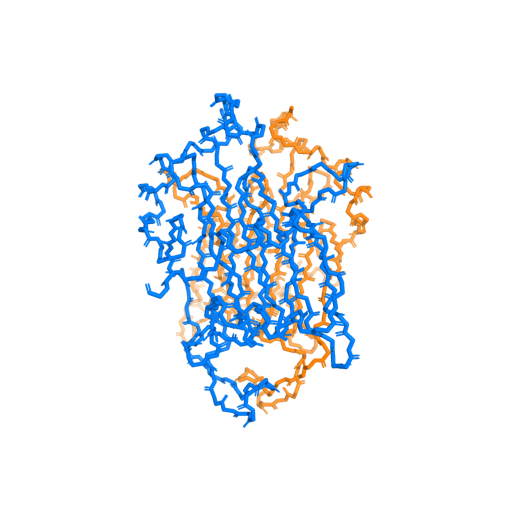 98.94 145 VAL B C 1
ATOM 2591 O O . VAL B 1 145 ? -11.25 2.943 4.375 1 98.94 145 VAL B O 1
ATOM 2594 N N . PRO B 1 146 ? -12.984 2.645 2.943 1 98.81 146 PRO B N 1
ATOM 2595 C CA . PRO B 1 146 ? -13.484 2.551 1.568 1 98.81 146 PRO B CA 1
ATOM 2596 C C . PRO B 1 146 ? -12.883 3.607 0.647 1 98.81 146 PRO B C 1
ATOM 2598 O O . PRO B 1 146 ? -12.125 4.473 1.105 1 98.81 146 PRO B O 1
ATOM 2601 N N . GLY B 1 147 ? -13.164 3.488 -0.567 1 98.94 147 GLY B N 1
ATOM 2602 C CA . GLY B 1 147 ? -12.453 4.293 -1.55 1 98.94 147 GLY B CA 1
ATOM 2603 C C . GLY B 1 147 ? -12.656 5.785 -1.351 1 98.94 147 GLY B C 1
ATOM 2604 O O . GLY B 1 147 ? -13.641 6.211 -0.746 1 98.94 147 GLY B O 1
ATOM 2605 N N . PHE B 1 148 ? -11.742 6.566 -1.836 1 98.69 148 PHE B N 1
ATOM 2606 C CA . PHE B 1 148 ? -11.742 8.023 -1.724 1 98.69 148 PHE B CA 1
ATOM 2607 C C . PHE B 1 148 ? -13 8.609 -2.342 1 98.69 148 PHE B C 1
ATOM 2609 O O . PHE B 1 148 ? -13.406 8.219 -3.438 1 98.69 148 PHE B O 1
ATOM 2616 N N . HIS B 1 149 ? -13.531 9.523 -1.683 1 98.25 149 HIS B N 1
ATOM 2617 C CA . HIS B 1 149 ? -14.664 10.32 -2.145 1 98.25 149 HIS B CA 1
ATOM 2618 C C . HIS B 1 149 ? -14.547 11.766 -1.669 1 98.25 149 HIS B C 1
ATOM 2620 O O . HIS B 1 149 ? -14.297 12.016 -0.489 1 98.25 149 HIS B O 1
ATOM 2626 N N . TRP B 1 150 ? -14.836 12.688 -2.537 1 96.69 150 TRP B N 1
ATOM 2627 C CA . TRP B 1 150 ? -14.625 14.102 -2.248 1 96.69 150 TRP B CA 1
ATOM 2628 C C . TRP B 1 150 ? -15.484 14.547 -1.075 1 96.69 150 TRP B C 1
ATOM 2630 O O . TRP B 1 150 ? -15.07 15.391 -0.276 1 96.69 150 TRP B O 1
ATOM 2640 N N . GLU B 1 151 ? -16.641 14.008 -0.958 1 97.69 151 GLU B N 1
ATOM 2641 C CA . GLU B 1 151 ? -17.547 14.375 0.132 1 97.69 151 GLU B CA 1
ATOM 2642 C C . GLU B 1 151 ? -16.984 13.938 1.481 1 97.69 151 GLU B C 1
ATOM 2644 O O . GLU B 1 151 ? -17.438 14.398 2.529 1 97.69 151 GLU B O 1
ATOM 2649 N N . ASP B 1 152 ? -16.062 12.977 1.461 1 98.25 152 ASP B N 1
ATOM 2650 C CA . ASP B 1 152 ? -15.484 12.43 2.684 1 98.25 152 ASP B CA 1
ATOM 2651 C C . ASP B 1 152 ? -14.125 13.055 2.984 1 98.25 152 ASP B C 1
ATOM 2653 O O . ASP B 1 152 ? -13.414 12.602 3.885 1 98.25 152 ASP B O 1
ATOM 2657 N N . HIS B 1 153 ? -13.766 14.031 2.227 1 96.75 153 HIS B N 1
ATOM 2658 C CA . HIS B 1 153 ? -12.477 14.703 2.277 1 96.75 153 HIS B CA 1
ATOM 2659 C C . HIS B 1 153 ? -12.633 16.172 2.662 1 96.75 153 HIS B C 1
ATOM 2661 O O . HIS B 1 153 ? -13.609 16.812 2.273 1 96.75 153 HIS B O 1
ATOM 2667 N N . LYS B 1 154 ? -11.664 16.688 3.439 1 95.31 154 LYS B N 1
ATOM 2668 C CA . LYS B 1 154 ? -11.648 18.109 3.793 1 95.31 154 LYS B CA 1
ATOM 2669 C C . LYS B 1 154 ? -10.227 18.641 3.891 1 95.31 154 LYS B C 1
ATOM 2671 O O . LYS B 1 154 ? -9.344 17.969 4.445 1 95.31 154 LYS B O 1
ATOM 2676 N N . PHE B 1 155 ? -10.062 19.812 3.391 1 94.88 155 PHE B N 1
ATOM 2677 C CA . PHE B 1 155 ? -8.852 20.562 3.695 1 94.88 155 PHE B CA 1
ATOM 2678 C C . PHE B 1 155 ? -9.023 21.359 4.984 1 94.88 155 PHE B C 1
ATOM 2680 O O . PHE B 1 155 ? -10.102 21.875 5.262 1 94.88 155 PHE B O 1
ATOM 2687 N N . LEU B 1 156 ? -7.961 21.406 5.699 1 94.81 156 LEU B N 1
ATOM 2688 C CA . LEU B 1 156 ? -8.023 22.234 6.898 1 94.81 156 LEU B CA 1
ATOM 2689 C C . LEU B 1 156 ? -7.844 23.719 6.555 1 94.81 156 LEU B C 1
ATOM 2691 O O . LEU B 1 156 ? -6.922 24.078 5.82 1 94.81 156 LEU B O 1
ATOM 2695 N N . THR B 1 157 ? -8.734 24.5 6.996 1 93.38 157 THR B N 1
ATOM 2696 C CA . THR B 1 157 ? -8.656 25.953 6.824 1 93.38 157 THR B CA 1
ATOM 2697 C C . THR B 1 157 ? -8.055 26.609 8.062 1 93.38 157 THR B C 1
ATOM 2699 O O . THR B 1 157 ? -7.852 25.953 9.086 1 93.38 157 THR B O 1
ATOM 2702 N N . LYS B 1 158 ? -7.754 27.906 7.895 1 91.75 158 LYS B N 1
ATOM 2703 C CA . LYS B 1 158 ? -7.238 28.656 9.047 1 91.75 158 LYS B CA 1
ATOM 2704 C C . LYS B 1 158 ? -8.234 28.641 10.203 1 91.75 158 LYS B C 1
ATOM 2706 O O . LYS B 1 158 ? -7.852 28.422 11.352 1 91.75 158 LYS B O 1
ATOM 2711 N N . ASP B 1 159 ? -9.492 28.859 9.875 1 92.31 159 ASP B N 1
ATOM 2712 C CA . ASP B 1 159 ? -10.531 28.844 10.898 1 92.31 159 ASP B CA 1
ATOM 2713 C C . ASP B 1 159 ? -10.648 27.469 11.539 1 92.31 159 ASP B C 1
ATOM 2715 O O . ASP B 1 159 ? -10.82 27.344 12.758 1 92.31 159 ASP B O 1
ATOM 2719 N N . GLY B 1 160 ? -10.594 26.422 10.734 1 91.94 160 GLY B N 1
ATOM 2720 C CA . GLY B 1 160 ? -10.648 25.062 11.242 1 91.94 160 GLY B CA 1
ATOM 2721 C C . GLY B 1 160 ? -9.508 24.734 12.188 1 91.94 160 GLY B C 1
ATOM 2722 O O . GLY B 1 160 ? -9.695 24.016 13.18 1 91.94 160 GLY B O 1
ATOM 2723 N N . LEU B 1 161 ? -8.359 25.266 11.82 1 91.75 161 LEU B N 1
ATOM 2724 C CA . LEU B 1 161 ? -7.188 25.062 12.656 1 91.75 161 LEU B CA 1
ATOM 2725 C C . LEU B 1 161 ? -7.371 25.703 14.023 1 91.75 161 LEU B C 1
ATOM 2727 O O . LEU B 1 161 ? -7.09 25.094 15.055 1 91.75 161 LEU B O 1
ATOM 2731 N N . MET B 1 162 ? -7.883 26.906 14.031 1 88.44 162 MET B N 1
ATOM 2732 C CA . MET B 1 162 ? -8.125 27.609 15.281 1 88.44 162 MET B CA 1
ATOM 2733 C C . MET B 1 162 ? -9.164 26.891 16.125 1 88.44 162 MET B C 1
ATOM 2735 O O . MET B 1 162 ? -9.039 26.812 17.344 1 88.44 162 MET B O 1
ATOM 2739 N N . ASP B 1 163 ? -10.125 26.328 15.445 1 89.81 163 ASP B N 1
ATOM 2740 C CA . ASP B 1 163 ? -11.172 25.609 16.141 1 89.81 163 ASP B CA 1
ATOM 2741 C C . ASP B 1 163 ? -10.625 24.344 16.797 1 89.81 163 ASP B C 1
ATOM 2743 O O . ASP B 1 163 ? -11.031 23.969 17.906 1 89.81 163 ASP B O 1
ATOM 2747 N N . LEU B 1 164 ? -9.727 23.672 16.094 1 89.12 164 LEU B N 1
ATOM 2748 C CA . LEU B 1 164 ? -9.133 22.438 16.578 1 89.12 164 LEU B CA 1
ATOM 2749 C C . LEU B 1 164 ? -8.344 22.688 17.859 1 89.12 164 LEU B C 1
ATOM 2751 O O . LEU B 1 164 ? -8.266 21.797 18.719 1 89.12 164 LEU B O 1
ATOM 2755 N N . PHE B 1 165 ? -7.824 23.891 18 1 87.81 165 PHE B N 1
ATOM 2756 C CA . PHE B 1 165 ? -6.953 24.172 19.125 1 87.81 165 PHE B CA 1
ATOM 2757 C C . PHE B 1 165 ? -7.605 25.188 20.078 1 87.81 165 PHE B C 1
ATOM 2759 O O . PHE B 1 165 ? -6.93 25.781 20.906 1 87.81 165 PHE B O 1
ATOM 2766 N N . LYS B 1 166 ? -8.789 25.297 19.875 1 84.69 166 LYS B N 1
ATOM 2767 C CA . LYS B 1 166 ? -9.484 26.25 20.734 1 84.69 166 LYS B CA 1
ATOM 2768 C C . LYS B 1 166 ? -9.367 25.859 22.203 1 84.69 166 LYS B C 1
ATOM 2770 O O . LYS B 1 166 ? -9.633 24.703 22.562 1 84.69 166 LYS B O 1
ATOM 2775 N N . GLY B 1 167 ? -8.859 26.781 23 1 80.56 167 GLY B N 1
ATOM 2776 C CA . GLY B 1 167 ? -8.789 26.547 24.438 1 80.56 167 GLY B CA 1
ATOM 2777 C C . GLY B 1 167 ? -7.578 25.75 24.859 1 80.56 167 GLY B C 1
ATOM 2778 O O . GLY B 1 167 ? -7.484 25.312 26 1 80.56 167 GLY B O 1
ATOM 2779 N N . VAL B 1 168 ? -6.781 25.438 23.969 1 78.75 168 VAL B N 1
ATOM 2780 C CA . VAL B 1 168 ? -5.594 24.641 24.266 1 78.75 168 VAL B CA 1
ATOM 2781 C C . VAL B 1 168 ? -4.344 25.5 24.125 1 78.75 168 VAL B C 1
ATOM 2783 O O . VAL B 1 168 ? -4.262 26.344 23.219 1 78.75 168 VAL B O 1
ATOM 2786 N N . ASP B 1 169 ? -3.467 25.453 25.109 1 78.69 169 ASP B N 1
ATOM 2787 C CA . ASP B 1 169 ? -2.168 26.109 25 1 78.69 169 ASP B CA 1
ATOM 2788 C C . ASP B 1 169 ? -1.25 25.359 24.047 1 78.69 169 ASP B C 1
ATOM 2790 O O . ASP B 1 169 ? -0.799 24.25 24.344 1 78.69 169 ASP B O 1
ATOM 2794 N N . VAL B 1 170 ? -1.17 25.859 22.922 1 77.5 170 VAL B N 1
ATOM 2795 C CA . VAL B 1 170 ? -0.316 25.234 21.922 1 77.5 170 VAL B CA 1
ATOM 2796 C C . VAL B 1 170 ? 0.946 26.062 21.719 1 77.5 170 VAL B C 1
ATOM 2798 O O . VAL B 1 170 ? 0.905 27.297 21.812 1 77.5 170 VAL B O 1
ATOM 2801 N N . ASP B 1 171 ? 1.978 25.312 21.547 1 84.06 171 ASP B N 1
ATOM 2802 C CA . ASP B 1 171 ? 3.248 25.969 21.234 1 84.06 171 ASP B CA 1
ATOM 2803 C C . ASP B 1 171 ? 3.123 26.844 19.984 1 84.06 171 ASP B C 1
ATOM 2805 O O . ASP B 1 171 ? 2.602 26.422 18.969 1 84.06 171 ASP B O 1
ATOM 2809 N N . GLU B 1 172 ? 3.588 28.062 20.109 1 84.69 172 GLU B N 1
ATOM 2810 C CA . GLU B 1 172 ? 3.471 29.047 19.047 1 84.69 172 GLU B CA 1
ATOM 2811 C C . GLU B 1 172 ? 4.203 28.594 17.797 1 84.69 172 GLU B C 1
ATOM 2813 O O . GLU B 1 172 ? 3.723 28.812 16.672 1 84.69 172 GLU B O 1
ATOM 2818 N N . GLU B 1 173 ? 5.328 28.047 17.969 1 85.31 173 GLU B N 1
ATOM 2819 C CA . GLU B 1 173 ? 6.109 27.578 16.828 1 85.31 173 GLU B CA 1
ATOM 2820 C C . GLU B 1 173 ? 5.371 26.484 16.062 1 85.31 173 GLU B C 1
ATOM 2822 O O . GLU B 1 173 ? 5.379 26.469 14.828 1 85.31 173 GLU B O 1
ATOM 2827 N N . LEU B 1 174 ? 4.773 25.688 16.812 1 83.81 174 LEU B N 1
ATOM 2828 C CA . LEU B 1 174 ? 4 24.609 16.203 1 83.81 174 LEU B CA 1
ATOM 2829 C C . LEU B 1 174 ? 2.799 25.156 15.453 1 83.81 174 LEU B C 1
ATOM 2831 O O . LEU B 1 174 ? 2.529 24.75 14.32 1 83.81 174 LEU B O 1
ATOM 2835 N N . MET B 1 175 ? 2.139 26.031 16.078 1 85.19 175 MET B N 1
ATOM 2836 C CA . MET B 1 175 ? 0.968 26.656 15.461 1 85.19 175 MET B CA 1
ATOM 2837 C C . MET B 1 175 ? 1.35 27.344 14.164 1 85.19 175 MET B C 1
ATOM 2839 O O . MET B 1 175 ? 0.639 27.234 13.164 1 85.19 175 MET B O 1
ATOM 2843 N N . CYS B 1 176 ? 2.432 28.016 14.211 1 85.56 176 CYS B N 1
ATOM 2844 C CA . CYS B 1 176 ? 2.904 28.719 13.023 1 85.56 176 CYS B CA 1
ATOM 2845 C C . CYS B 1 176 ? 3.221 27.75 11.906 1 85.56 176 CYS B C 1
ATOM 2847 O O . CYS B 1 176 ? 2.887 28 10.742 1 85.56 176 CYS B O 1
ATOM 2849 N N . HIS B 1 177 ? 3.83 26.703 12.289 1 85.38 177 HIS B N 1
ATOM 2850 C CA . HIS B 1 177 ? 4.168 25.672 11.312 1 85.38 177 HIS B CA 1
ATOM 2851 C C . HIS B 1 177 ? 2.916 25.078 10.664 1 85.38 177 HIS B C 1
ATOM 2853 O O . HIS B 1 177 ? 2.844 24.953 9.445 1 85.38 177 HIS B O 1
ATOM 2859 N N . LEU B 1 178 ? 1.923 24.812 11.5 1 89.5 178 LEU B N 1
ATOM 2860 C CA . LEU B 1 178 ? 0.684 24.219 11 1 89.5 178 LEU B CA 1
ATOM 2861 C C . LEU B 1 178 ? -0.082 25.219 10.141 1 89.5 178 LEU B C 1
ATOM 2863 O O . LEU B 1 178 ? -0.649 24.844 9.109 1 89.5 178 LEU B O 1
ATOM 2867 N N . ALA B 1 179 ? -0.014 26.406 10.555 1 88.81 179 ALA B N 1
ATOM 2868 C CA . ALA B 1 179 ? -0.75 27.453 9.852 1 88.81 179 ALA B CA 1
ATOM 2869 C C . ALA B 1 179 ? -0.226 27.641 8.43 1 88.81 179 ALA B C 1
ATOM 2871 O O . ALA B 1 179 ? -0.97 28.047 7.535 1 88.81 179 ALA B O 1
ATOM 2872 N N . ARG B 1 180 ? 1.001 27.328 8.234 1 87.25 180 ARG B N 1
ATOM 2873 C CA . ARG B 1 180 ? 1.608 27.469 6.914 1 87.25 180 ARG B CA 1
ATOM 2874 C C . ARG B 1 180 ? 1.124 26.359 5.977 1 87.25 180 ARG B C 1
ATOM 2876 O O . ARG B 1 180 ? 1.275 26.469 4.758 1 87.25 180 ARG B O 1
ATOM 2883 N N . SER B 1 181 ? 0.538 25.359 6.562 1 90.44 181 SER B N 1
ATOM 2884 C CA . SER B 1 181 ? 0.215 24.188 5.77 1 90.44 181 SER B CA 1
ATOM 2885 C C . SER B 1 181 ? -1.293 24 5.637 1 90.44 181 SER B C 1
ATOM 2887 O O . SER B 1 181 ? -1.764 22.906 5.289 1 90.44 181 SER B O 1
ATOM 2889 N N . VAL B 1 182 ? -2.078 24.969 6.059 1 90.69 182 VAL B N 1
ATOM 2890 C CA . VAL B 1 182 ? -3.52 24.922 5.84 1 90.69 182 VAL B CA 1
ATOM 2891 C C . VAL B 1 182 ? -3.848 25.391 4.43 1 90.69 182 VAL B C 1
ATOM 2893 O O . VAL B 1 182 ? -3.031 26.062 3.787 1 90.69 182 VAL B O 1
ATOM 2896 N N . ARG B 1 183 ? -5.031 24.938 3.994 1 80.12 183 ARG B N 1
ATOM 2897 C CA . ARG B 1 183 ? -5.457 25.406 2.678 1 80.12 183 ARG B CA 1
ATOM 2898 C C . ARG B 1 183 ? -5.766 26.891 2.697 1 80.12 183 ARG B C 1
ATOM 2900 O O . ARG B 1 183 ? -6.492 27.375 3.57 1 80.12 183 ARG B O 1
ATOM 2907 N N . LYS B 1 184 ? -4.93 27.625 1.919 1 66.19 184 LYS B N 1
ATOM 2908 C CA . LYS B 1 184 ? -5.164 29.062 1.828 1 66.19 184 LYS B CA 1
ATOM 2909 C C . LYS B 1 184 ? -6.5 29.359 1.157 1 66.19 184 LYS B C 1
ATOM 2911 O O . LYS B 1 184 ? -6.93 28.625 0.261 1 66.19 184 LYS B O 1
ATOM 2916 N N . ALA B 1 185 ? -7.398 30.188 1.962 1 54.28 185 ALA B N 1
ATOM 2917 C CA . ALA B 1 185 ? -8.656 30.656 1.394 1 54.28 185 ALA B CA 1
ATOM 2918 C C . ALA B 1 185 ? -8.445 31.219 -0.012 1 54.28 185 ALA B C 1
ATOM 2920 O O . ALA B 1 185 ? -7.387 31.766 -0.316 1 54.28 185 ALA B O 1
#

Organism: Armillaria gallica (NCBI:txid47427)

Radius of gyration: 21.51 Å; Cα contacts (8 Å, |Δi|>4): 887; chains: 2; bounding box: 49×63×49 Å

Nearest PDB structures (foldseek):
  1xe7-assembly1_A  TM=8.722E-01  e=2.247E-18  Saccharomyces cerevisiae
  1xe7-assembly2_C-2  TM=8.670E-01  e=8.156E-18  Saccharomyces cerevisiae
  1xe8-assembly2_C-2  TM=8.570E-01  e=9.123E-18  Saccharomyces cerevisiae
  1xe7-assembly1_B  TM=8.462E-01  e=1.690E-17  Saccharomyces cerevisiae
  1xe8-assembly1_B  TM=8.438E-01  e=3.704E-17  Saccharomyces cerevisiae

InterPro domains:
  IPR009327 Cupin domain of unknown function DUF985 [PF06172] (8-155)
  IPR009327 Cupin domain of unknown function DUF985 [cd06121] (7-165)
  IPR011051 RmlC-like cupin domain superfamily [SSF51182] (5-166)
  IPR014710 RmlC-like jelly roll fold [G3DSA:2.60.120.10] (3-176)
  IPR039935 Uncharacterized protein YML079W-like [PTHR33387] (6-167)

Solvent-accessible surface area (backbone atoms only — not comparable to full-atom values): 18832 Å² total; per-residue (Å²): 127,75,59,66,43,45,75,56,46,36,61,76,67,61,40,39,80,34,96,50,42,26,27,26,36,81,75,46,69,43,83,57,60,30,49,27,88,72,58,87,48,44,76,30,32,48,27,24,31,28,44,40,35,35,33,65,92,30,35,41,41,37,29,27,30,36,41,38,31,35,41,39,35,40,47,43,51,42,34,37,33,44,36,40,35,77,37,89,96,44,64,47,49,75,48,77,46,41,36,25,86,48,55,93,78,65,26,32,50,65,47,78,45,54,59,59,32,30,34,32,42,27,51,43,67,72,41,52,70,32,71,69,47,25,39,37,20,23,34,32,38,38,41,24,43,43,18,79,47,73,90,45,45,46,68,35,33,66,68,53,50,51,60,59,42,58,95,42,94,65,59,64,69,56,50,52,57,52,61,72,27,30,45,78,131,129,74,61,66,43,44,75,57,46,37,61,77,67,59,40,38,79,33,96,49,41,24,27,27,36,81,74,44,67,44,84,57,60,32,49,28,85,74,58,87,48,43,76,31,32,50,27,24,30,27,43,41,34,34,34,66,91,30,35,42,42,37,28,29,31,36,42,39,30,34,41,38,37,42,47,44,52,40,34,37,34,44,38,40,35,76,37,90,96,42,62,46,49,76,46,76,46,41,37,25,86,48,55,93,79,64,26,33,50,65,48,78,44,52,58,62,33,31,34,31,42,26,51,44,68,71,39,52,72,32,69,70,48,24,39,36,20,24,35,31,38,38,42,25,43,43,18,80,48,73,90,45,45,47,68,34,33,67,67,54,51,50,61,56,42,59,95,43,92,65,60,64,69,56,50,53,57,52,61,70,26,30,44,78,129